Protein AF-A0A8H7RQK0-F1 (afdb_monomer)

Foldseek 3Di:
DDPPPDPPPQDDPVVLVVLVVVLLVLQLVLLVVDPDPLLSVLSNVVSVVVCVVCVPPPDSVVSVVVSVVSVVVSVLSNCCVVDVVSVVVSVCVSLLVDDPLVVLLVVLLVDPDLLVSQVVQQPSDDPVVCVVCVPPPVRPRNPVSSCVSNVRDPVSVPPDDDDPPPPPPPPPPPPDPDDPWDFDFDADPVRDTDTDTPPDDDPPVVVVVVVVVVVVVVVVVVVVVVVVVVVVVLVVVQVVCVVVVHDDPSVVVNVVVVVVVVVPPPDD

pLDDT: mean 80.38, std 16.69, range [36.78, 98.38]

Radius of gyration: 29.77 Å; Cα contacts (8 Å, |Δi|>4): 144; chains: 1; bounding box: 64×74×69 Å

InterPro domains:
  IPR008011 Complex 1 LYR protein domain [PF05347] (19-75)
  IPR046896 LYR motif-containing protein Cup1-like, N-terminal domain [cd20273] (20-80)

Solvent-accessible surface area (backbone atoms only — not comparable to full-atom values): 16313 Å² total; per-residue (Å²): 138,84,79,76,77,70,78,71,80,73,73,52,71,66,58,50,53,51,52,54,52,52,50,53,50,49,47,62,52,44,44,66,73,51,87,48,68,62,47,33,55,44,49,52,52,51,51,53,50,53,55,60,72,52,65,80,66,79,54,65,72,57,54,53,49,52,51,51,54,50,51,54,53,38,50,51,51,65,45,20,90,82,30,67,70,50,40,52,51,49,48,33,44,52,72,32,75,36,68,74,49,21,59,52,37,51,60,41,57,72,42,81,52,62,69,61,32,54,56,48,39,55,62,70,67,51,72,68,55,48,70,75,49,76,81,56,84,75,68,66,58,51,52,70,63,54,37,58,74,42,70,53,65,69,82,75,65,70,84,69,78,85,75,90,75,71,79,70,79,74,70,73,76,78,82,69,84,72,77,80,85,42,82,39,82,43,68,45,100,84,68,54,73,48,83,40,56,60,95,54,84,76,54,68,69,60,53,49,51,52,51,53,50,52,51,52,52,50,52,50,52,52,50,52,54,52,51,52,54,50,51,51,49,52,52,53,51,50,53,52,32,60,74,70,72,47,90,64,83,65,64,69,63,61,60,55,57,66,54,64,70,64,63,76,80,77,77,132

Secondary structure (DSSP, 8-state):
------------HHHHHHHHHHHHHHHHHHGGG---HHHHHHHHHHHHHHHHHTTT---HHHHHHHHHHHHHHHHHHHHGGG-HHHHHHHHHHHTTSSHHHHHHHHHHHT---HHHHHHHHHT-S-HHHHHH-TT--------HHHHHHTT--GGGTS--SS---------------PPPPEEEEEE-TTS-EEEEEETSPPPHHHHHHHHHHHHHHHHHHHHHHHHHHHHHHHHHHHHHHHHHT---TTHHHHHHHHHHHHGGG---

Mean predicted aligned error: 16.78 Å

Organism: NCBI:txid1195481

Nearest PDB structures (foldseek):
  6uxe-assembly1_B  TM=9.522E-01  e=1.214E-01  Homo sapiens
  8pk8-assembly1_B  TM=9.592E-01  e=2.350E-01  Homo sapiens
  6odd-assembly1_B  TM=9.779E-01  e=6.331E-01  Homo sapiens
  8pw7-assembly1_W1  TM=7.148E-01  e=9.308E-01  Mus musculus
  8ud1-assembly1_1W  TM=6.904E-01  e=9.835E-01  Sus scrofa

Structure (mmCIF, N/CA/C/O backbone):
data_AF-A0A8H7RQK0-F1
#
_entry.id   AF-A0A8H7RQK0-F1
#
loop_
_atom_site.group_PDB
_atom_site.id
_atom_site.type_symbol
_atom_site.label_atom_id
_atom_site.label_alt_id
_atom_site.label_comp_id
_atom_site.label_asym_id
_atom_site.label_entity_id
_atom_site.label_seq_id
_atom_site.pdbx_PDB_ins_code
_atom_site.Cartn_x
_atom_site.Cartn_y
_atom_site.Cartn_z
_atom_site.occupancy
_atom_site.B_iso_or_equiv
_atom_site.auth_seq_id
_atom_site.auth_comp_id
_atom_site.auth_asym_id
_atom_site.auth_atom_id
_atom_site.pdbx_PDB_model_num
ATOM 1 N N . LEU A 1 1 ? -38.227 17.183 -25.605 1.00 42.22 1 LEU A N 1
ATOM 2 C CA . LEU A 1 1 ? -36.972 16.393 -25.556 1.00 42.22 1 LEU A CA 1
ATOM 3 C C . LEU A 1 1 ? -36.653 16.054 -24.098 1.00 42.22 1 LEU A C 1
ATOM 5 O O . LEU A 1 1 ? -35.825 16.703 -23.477 1.00 42.22 1 LEU A O 1
ATOM 9 N N . ASN A 1 2 ? -37.359 15.068 -23.536 1.00 39.16 2 ASN A N 1
ATOM 10 C CA . ASN A 1 2 ? -37.098 14.551 -22.191 1.00 39.16 2 ASN A CA 1
ATOM 11 C C . ASN A 1 2 ? -35.998 13.494 -22.300 1.00 39.16 2 ASN A C 1
ATOM 13 O O . ASN A 1 2 ? -36.275 12.346 -22.641 1.00 39.16 2 ASN A O 1
ATOM 17 N N . GLN A 1 3 ? -34.744 13.885 -22.064 1.00 41.28 3 GLN A N 1
ATOM 18 C CA . GLN A 1 3 ? -33.671 12.913 -21.878 1.00 41.28 3 GLN A CA 1
ATOM 19 C C . GLN A 1 3 ? -33.950 12.168 -20.573 1.00 41.28 3 GLN A C 1
ATOM 21 O O . GLN A 1 3 ? -33.788 12.710 -19.481 1.00 41.28 3 GLN A O 1
ATOM 26 N N . GLY A 1 4 ? -34.441 10.936 -20.707 1.00 41.66 4 GLY A N 1
ATOM 27 C CA . GLY A 1 4 ? -34.637 10.024 -19.595 1.00 41.66 4 GLY A CA 1
ATOM 28 C C . GLY A 1 4 ? -33.323 9.862 -18.845 1.00 41.66 4 GLY A C 1
ATOM 29 O O . GLY A 1 4 ? -32.377 9.260 -19.350 1.00 41.66 4 GLY A O 1
ATOM 30 N N . TYR A 1 5 ? -33.266 10.413 -17.634 1.00 45.69 5 TYR A N 1
ATOM 31 C CA . TYR A 1 5 ? -32.201 10.134 -16.688 1.00 45.69 5 TYR A CA 1
ATOM 32 C C . TYR A 1 5 ? -32.272 8.646 -16.359 1.00 45.69 5 TYR A C 1
ATOM 34 O O . TYR A 1 5 ? -33.030 8.219 -15.489 1.00 45.69 5 TYR A O 1
ATOM 42 N N . THR A 1 6 ? -31.498 7.838 -17.081 1.00 46.22 6 THR A N 1
ATOM 43 C CA . THR A 1 6 ? -31.255 6.450 -16.714 1.00 46.22 6 THR A CA 1
ATOM 44 C C . THR A 1 6 ? -30.761 6.467 -15.276 1.00 46.22 6 THR A C 1
ATOM 46 O O . THR A 1 6 ? -29.698 7.028 -14.993 1.00 46.22 6 THR A O 1
ATOM 49 N N . LEU A 1 7 ? -31.561 5.909 -14.366 1.00 44.69 7 LEU A N 1
ATOM 50 C CA . LEU A 1 7 ? -31.198 5.638 -12.981 1.00 44.69 7 LEU A CA 1
ATOM 51 C C . LEU A 1 7 ? -29.871 4.880 -13.001 1.00 44.69 7 LEU A C 1
ATOM 53 O O . LEU A 1 7 ? -29.828 3.673 -13.227 1.00 44.69 7 LEU A O 1
ATOM 57 N N . ASN A 1 8 ? -28.775 5.627 -12.855 1.00 53.38 8 ASN A N 1
ATOM 58 C CA . ASN A 1 8 ? -27.421 5.115 -12.959 1.00 53.38 8 ASN A CA 1
ATOM 59 C C . ASN A 1 8 ? -27.261 4.027 -11.904 1.00 53.38 8 ASN A C 1
ATOM 61 O O . ASN A 1 8 ? -27.169 4.317 -10.709 1.00 53.38 8 ASN A O 1
ATOM 65 N N . TYR A 1 9 ? -27.283 2.773 -12.360 1.00 64.06 9 TYR A N 1
ATOM 66 C CA . TYR A 1 9 ? -27.299 1.609 -11.496 1.00 64.06 9 TYR A CA 1
ATOM 67 C C . TYR A 1 9 ? -26.045 1.629 -10.632 1.00 64.06 9 TYR A C 1
ATOM 69 O O . TYR A 1 9 ? -24.906 1.456 -11.073 1.00 64.06 9 TYR A O 1
ATOM 77 N N . PHE A 1 10 ? -26.274 1.932 -9.370 1.00 64.69 10 PHE A N 1
ATOM 78 C CA . PHE A 1 10 ? -25.246 2.301 -8.431 1.00 64.69 10 PHE A CA 1
ATOM 79 C C . PHE A 1 10 ? -24.474 1.034 -8.023 1.00 64.69 10 PHE A C 1
ATOM 8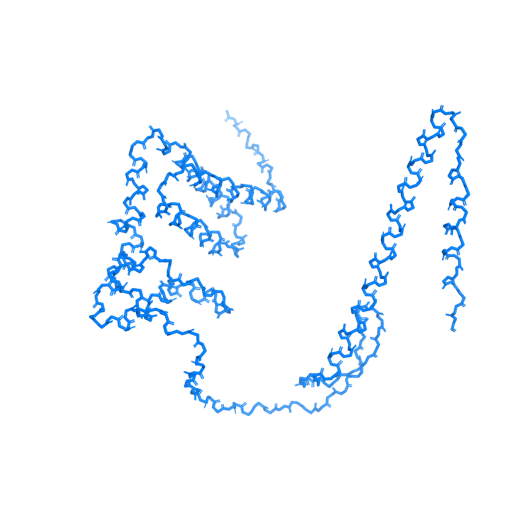1 O O . PHE A 1 10 ? -25.036 0.178 -7.338 1.00 64.69 10 PHE A O 1
ATOM 88 N N . PRO A 1 11 ? -23.183 0.879 -8.382 1.00 76.50 11 PRO A N 1
ATOM 89 C CA . PRO A 1 11 ? -22.469 -0.377 -8.168 1.00 76.50 11 PRO A CA 1
ATOM 90 C C . PRO A 1 11 ? -22.375 -0.709 -6.678 1.00 76.50 11 PRO A C 1
ATOM 92 O O . PRO A 1 11 ? -22.067 0.165 -5.862 1.00 76.50 11 PRO A O 1
ATOM 95 N N . SER A 1 12 ? -22.622 -1.974 -6.325 1.00 86.88 12 SER A N 1
ATOM 96 C CA . SER A 1 12 ? -22.526 -2.450 -4.942 1.00 86.88 12 SER A CA 1
ATOM 97 C C . SER A 1 12 ? -21.140 -2.166 -4.348 1.00 86.88 12 SER A C 1
ATOM 99 O O . SER A 1 12 ? -20.133 -2.112 -5.061 1.00 86.88 12 SER A O 1
ATOM 101 N N . LEU A 1 13 ? -21.057 -2.008 -3.023 1.00 85.19 13 LEU A N 1
ATOM 102 C CA . LEU A 1 13 ? -19.788 -1.739 -2.329 1.00 85.19 13 LEU A CA 1
ATOM 103 C C . LEU A 1 13 ? -18.714 -2.796 -2.630 1.00 85.19 13 LEU A C 1
ATOM 105 O O . LEU A 1 13 ? -17.531 -2.471 -2.701 1.00 85.19 13 LEU A O 1
ATOM 109 N N . GLN A 1 14 ? -19.115 -4.051 -2.849 1.00 89.25 14 GLN A N 1
ATOM 110 C CA . GLN A 1 14 ? -18.211 -5.126 -3.261 1.00 89.25 14 GLN A CA 1
ATOM 111 C C . GLN A 1 14 ? -17.609 -4.868 -4.651 1.00 89.25 14 GLN A C 1
ATOM 113 O O . GLN A 1 14 ? -16.393 -4.981 -4.816 1.00 89.25 14 GLN A O 1
ATOM 118 N N . LYS A 1 15 ? -18.425 -4.439 -5.628 1.00 92.50 15 LYS A N 1
ATOM 119 C CA . LYS A 1 15 ? -17.948 -4.056 -6.970 1.00 92.50 15 LYS A CA 1
ATOM 120 C C . LYS A 1 15 ? -16.971 -2.880 -6.899 1.00 92.50 15 LYS A C 1
ATOM 122 O O . LYS A 1 15 ? -15.952 -2.900 -7.583 1.00 92.50 15 LYS A O 1
ATOM 127 N N . ILE A 1 16 ? -17.244 -1.888 -6.047 1.00 92.38 16 ILE A N 1
ATOM 128 C CA . ILE A 1 16 ? -16.345 -0.741 -5.837 1.00 92.38 16 ILE A CA 1
ATOM 129 C C . ILE A 1 16 ? -15.009 -1.210 -5.255 1.00 92.38 16 ILE A C 1
ATOM 131 O O . ILE A 1 16 ? -13.971 -0.891 -5.821 1.00 92.38 16 ILE A O 1
ATOM 135 N N . LYS A 1 17 ? -15.021 -2.028 -4.193 1.00 92.25 17 LYS A N 1
ATOM 136 C CA . LYS A 1 17 ? -13.792 -2.574 -3.588 1.00 92.25 17 LYS A CA 1
ATOM 137 C C . LYS A 1 17 ? -12.939 -3.342 -4.595 1.00 92.25 17 LYS A C 1
ATOM 139 O O . LYS A 1 17 ? -11.727 -3.144 -4.622 1.00 92.25 17 LYS A O 1
ATOM 144 N N . LYS A 1 18 ? -13.562 -4.185 -5.427 1.00 95.88 18 LYS A N 1
ATOM 145 C CA . LYS A 1 18 ? -12.865 -4.914 -6.494 1.00 95.88 18 LYS A CA 1
ATOM 146 C C . LYS A 1 18 ? -12.202 -3.940 -7.473 1.00 95.88 18 LYS A C 1
ATOM 148 O O . LYS A 1 18 ? -10.990 -3.999 -7.635 1.00 95.88 18 LYS A O 1
ATOM 153 N N . LYS A 1 19 ? -12.955 -2.964 -7.997 1.00 96.44 19 LYS A N 1
ATOM 154 C CA . LYS A 1 19 ? -12.415 -1.917 -8.884 1.00 96.44 19 LYS A CA 1
ATOM 155 C C . LYS A 1 19 ? -11.258 -1.138 -8.249 1.00 96.44 19 LYS A C 1
ATOM 157 O O . LYS A 1 19 ? -10.269 -0.873 -8.917 1.00 96.44 19 LYS A O 1
ATOM 162 N N . THR A 1 20 ? -11.351 -0.796 -6.963 1.00 97.00 20 THR A N 1
ATOM 163 C CA . THR A 1 20 ? -10.273 -0.110 -6.235 1.00 97.00 20 THR A CA 1
ATOM 164 C C . THR A 1 20 ? -9.005 -0.963 -6.151 1.00 97.00 20 THR A C 1
ATOM 166 O O . THR A 1 20 ? -7.908 -0.438 -6.328 1.00 97.00 20 THR A O 1
ATOM 169 N N . LEU A 1 21 ? -9.137 -2.266 -5.883 1.00 96.88 21 LEU A N 1
ATOM 170 C CA . LEU A 1 21 ? -7.997 -3.186 -5.826 1.00 96.88 21 LEU A CA 1
ATOM 171 C C . LEU A 1 21 ? -7.375 -3.421 -7.201 1.00 96.88 21 LEU A C 1
ATOM 173 O O . LEU A 1 21 ? -6.151 -3.472 -7.303 1.00 96.88 21 LEU A O 1
ATOM 177 N N . ASP A 1 22 ? -8.199 -3.546 -8.237 1.00 98.00 22 ASP A N 1
ATOM 178 C CA . ASP A 1 22 ? -7.729 -3.720 -9.609 1.00 98.00 22 ASP A CA 1
ATOM 179 C C . ASP A 1 22 ? -6.964 -2.471 -10.064 1.00 98.00 22 ASP A C 1
ATOM 181 O O . ASP A 1 22 ? -5.820 -2.586 -10.497 1.00 98.00 22 ASP A O 1
ATOM 185 N N . LEU A 1 23 ? -7.509 -1.273 -9.819 1.00 98.38 23 LEU A N 1
ATOM 186 C CA . LEU A 1 23 ? -6.824 -0.005 -10.085 1.00 98.38 23 LEU A CA 1
ATOM 187 C C . LEU A 1 23 ? -5.491 0.108 -9.331 1.00 98.38 23 LEU A C 1
ATOM 189 O O . LEU A 1 23 ? -4.477 0.491 -9.912 1.00 98.38 23 LEU A O 1
ATOM 193 N N . TYR A 1 24 ? -5.464 -0.259 -8.046 1.00 98.31 24 TYR A N 1
ATOM 194 C CA . TYR A 1 24 ? -4.231 -0.276 -7.255 1.00 98.31 24 TYR A CA 1
ATOM 195 C C . TYR A 1 24 ? -3.165 -1.194 -7.871 1.00 98.31 24 TYR A C 1
ATOM 197 O O . TYR A 1 24 ? -2.000 -0.807 -7.974 1.00 98.31 24 TYR A O 1
ATOM 205 N N . LYS A 1 25 ? -3.553 -2.401 -8.303 1.00 98.31 25 LYS A N 1
ATOM 206 C CA . LYS A 1 25 ? -2.640 -3.350 -8.956 1.00 98.31 25 LYS A CA 1
ATOM 207 C C . LYS A 1 25 ? -2.151 -2.826 -10.304 1.00 98.31 25 LYS A C 1
ATOM 209 O O . LYS A 1 25 ? -0.956 -2.931 -10.564 1.00 98.31 25 LYS A O 1
ATOM 214 N N . SER A 1 26 ? -3.033 -2.250 -11.121 1.00 98.38 26 SER A N 1
ATOM 215 C CA . SER A 1 26 ? -2.670 -1.677 -12.422 1.00 98.38 26 SER A CA 1
ATOM 216 C C . SER A 1 26 ? -1.683 -0.524 -12.274 1.00 98.38 26 SER A C 1
ATOM 218 O O . SER A 1 26 ? -0.649 -0.543 -12.930 1.00 98.38 26 SER A O 1
ATOM 220 N N . LEU A 1 27 ? -1.917 0.396 -11.331 1.00 98.38 27 LEU A N 1
ATOM 221 C CA . LEU A 1 27 ? -0.982 1.486 -11.025 1.00 98.38 27 LEU A CA 1
ATOM 222 C C . LEU A 1 27 ? 0.394 0.964 -10.590 1.00 98.38 27 LEU A C 1
ATOM 224 O O . LEU A 1 27 ? 1.419 1.465 -11.031 1.00 98.38 27 LEU A O 1
ATOM 228 N N . LEU A 1 28 ? 0.448 -0.065 -9.740 1.00 97.25 28 LEU A N 1
ATOM 229 C CA . LEU A 1 28 ? 1.728 -0.666 -9.341 1.00 97.25 28 LEU A CA 1
ATOM 230 C C . LEU A 1 28 ? 2.401 -1.472 -10.458 1.00 97.25 28 LEU A C 1
ATOM 232 O O . LEU A 1 28 ? 3.611 -1.697 -10.407 1.00 97.25 28 LEU A O 1
ATOM 236 N N . LYS A 1 29 ? 1.628 -1.976 -11.421 1.00 97.75 29 LYS A N 1
ATOM 237 C CA . LYS A 1 29 ? 2.155 -2.680 -12.589 1.00 97.75 29 LYS A CA 1
ATOM 238 C C . LYS A 1 29 ? 2.732 -1.678 -13.586 1.00 97.75 29 LYS A C 1
ATOM 240 O O . LYS A 1 29 ? 3.843 -1.904 -14.054 1.00 97.75 29 LYS A O 1
ATOM 245 N N . SER A 1 30 ? 2.033 -0.575 -13.859 1.00 97.38 30 SER A N 1
ATOM 246 C CA . SER A 1 30 ? 2.480 0.449 -14.809 1.00 97.38 30 SER A CA 1
ATOM 247 C C . SER A 1 30 ? 3.773 1.124 -14.356 1.00 97.38 30 SER A C 1
ATOM 249 O O . SER A 1 30 ? 4.661 1.334 -15.178 1.00 97.38 30 SER A O 1
ATOM 251 N N . THR A 1 31 ? 3.978 1.334 -13.050 1.00 96.69 31 THR A N 1
ATOM 252 C CA . THR A 1 31 ? 5.250 1.885 -12.544 1.00 96.69 31 THR A CA 1
ATOM 253 C C . THR A 1 31 ? 6.466 1.002 -12.822 1.00 96.69 31 THR A C 1
ATOM 255 O O . THR A 1 31 ? 7.583 1.511 -12.783 1.00 96.69 31 THR A O 1
ATOM 258 N N . ARG A 1 32 ? 6.298 -0.301 -13.096 1.00 95.25 32 ARG A N 1
ATOM 259 C CA . ARG A 1 32 ? 7.413 -1.205 -13.450 1.00 95.25 32 ARG A CA 1
ATOM 260 C C . ARG A 1 32 ? 7.980 -0.944 -14.843 1.00 95.25 32 ARG A C 1
ATOM 262 O O . ARG A 1 32 ? 9.090 -1.381 -15.111 1.00 95.25 32 ARG A O 1
ATOM 269 N N . SER A 1 33 ? 7.231 -0.266 -15.713 1.00 93.50 33 SER A N 1
ATOM 270 C CA . SER A 1 33 ? 7.707 0.102 -17.054 1.00 93.50 33 SER A CA 1
ATOM 271 C C . SER A 1 33 ? 8.791 1.187 -17.024 1.00 93.50 33 SER A C 1
ATOM 273 O O . SER A 1 33 ? 9.558 1.331 -17.973 1.00 93.50 33 SER A O 1
ATOM 275 N N . LEU A 1 34 ? 8.884 1.936 -15.921 1.00 93.56 34 LEU A N 1
ATOM 276 C CA . LEU A 1 34 ? 9.833 3.030 -15.758 1.00 93.56 34 LEU A CA 1
ATOM 277 C C . LEU A 1 34 ? 11.222 2.482 -15.408 1.00 93.56 34 LEU A C 1
ATOM 279 O O . LEU A 1 34 ? 11.376 1.746 -14.434 1.00 93.56 34 LEU A O 1
ATOM 283 N N . LYS A 1 35 ? 12.236 2.867 -16.193 1.00 92.00 35 LYS A N 1
ATOM 284 C CA . LYS A 1 35 ? 13.620 2.374 -16.054 1.00 92.00 35 LYS A CA 1
ATOM 285 C C . LYS A 1 35 ? 14.341 2.915 -14.812 1.00 92.00 35 LYS A C 1
ATOM 287 O O . LYS A 1 35 ? 15.220 2.247 -14.279 1.00 92.00 35 LYS A O 1
ATOM 292 N N . ASP A 1 36 ? 13.994 4.118 -14.356 1.00 93.50 36 ASP A N 1
ATOM 293 C CA . ASP A 1 36 ? 14.676 4.770 -13.236 1.00 93.50 36 ASP A CA 1
ATOM 294 C C . ASP A 1 36 ? 14.158 4.268 -11.878 1.00 93.50 36 ASP A C 1
ATOM 296 O O . ASP A 1 36 ? 12.976 4.388 -11.533 1.00 93.50 36 ASP A O 1
ATOM 300 N N . VAL A 1 37 ? 15.086 3.759 -11.066 1.00 90.56 37 VAL A N 1
ATOM 301 C CA . VAL A 1 37 ? 14.843 3.248 -9.712 1.00 90.56 37 VAL A CA 1
ATOM 302 C C . VAL A 1 37 ? 14.244 4.321 -8.797 1.00 90.56 37 VAL A C 1
ATOM 304 O O . VAL A 1 37 ? 13.367 4.018 -7.978 1.00 90.56 37 VAL A O 1
ATOM 307 N N . ASN A 1 38 ? 14.675 5.580 -8.932 1.00 88.69 38 ASN A N 1
ATOM 308 C CA . ASN A 1 38 ? 14.194 6.672 -8.084 1.00 88.69 38 ASN A CA 1
ATOM 309 C C . ASN A 1 38 ? 12.727 6.995 -8.384 1.00 88.69 38 ASN A C 1
ATOM 311 O O . ASN A 1 38 ? 11.918 7.108 -7.459 1.00 88.69 38 ASN A O 1
ATOM 315 N N . GLN A 1 39 ? 12.368 7.077 -9.667 1.00 92.00 39 GLN A N 1
ATOM 316 C CA . GLN A 1 39 ? 10.986 7.286 -10.107 1.00 92.00 39 GLN A CA 1
ATOM 317 C C . GLN A 1 39 ? 10.095 6.136 -9.645 1.00 92.00 39 GLN A C 1
ATOM 319 O O . GLN A 1 39 ? 9.051 6.365 -9.027 1.00 92.00 39 GLN A O 1
ATOM 324 N N . HIS A 1 40 ? 10.543 4.900 -9.874 1.00 92.12 40 HIS A N 1
ATOM 325 C CA . HIS A 1 40 ? 9.813 3.698 -9.496 1.00 92.12 40 HIS A CA 1
ATOM 326 C C . HIS A 1 40 ? 9.481 3.682 -7.997 1.00 92.12 40 HIS A C 1
ATOM 328 O O . HIS A 1 40 ? 8.320 3.533 -7.597 1.00 92.12 40 HIS A O 1
ATOM 334 N N . HIS A 1 41 ? 10.486 3.902 -7.150 1.00 89.50 41 HIS A N 1
ATOM 335 C CA . HIS A 1 41 ? 10.303 3.871 -5.704 1.00 89.50 41 HIS A CA 1
ATOM 336 C C . HIS A 1 41 ? 9.494 5.074 -5.181 1.00 89.50 41 HIS A C 1
ATOM 338 O O . HIS A 1 41 ? 8.656 4.905 -4.287 1.00 89.50 41 HIS A O 1
ATOM 344 N N . PHE A 1 42 ? 9.661 6.269 -5.759 1.00 90.38 42 PHE A N 1
ATOM 345 C CA . PHE A 1 42 ? 8.821 7.430 -5.444 1.00 90.38 42 PHE A CA 1
ATOM 346 C C . PHE A 1 42 ? 7.340 7.163 -5.750 1.00 90.38 42 PHE A C 1
ATOM 348 O O . PHE A 1 42 ? 6.475 7.398 -4.896 1.00 90.38 42 PHE A O 1
ATOM 355 N N . LEU A 1 43 ? 7.041 6.639 -6.940 1.00 93.69 43 LEU A N 1
ATOM 356 C CA . LEU A 1 43 ? 5.671 6.387 -7.380 1.00 93.69 43 LEU A CA 1
ATOM 357 C C . LEU A 1 43 ? 5.007 5.285 -6.557 1.00 93.69 43 LEU A C 1
ATOM 359 O O . LEU A 1 43 ? 3.886 5.485 -6.091 1.00 93.69 43 LEU A O 1
ATOM 363 N N . ILE A 1 44 ? 5.700 4.175 -6.278 1.00 93.38 44 ILE A N 1
ATOM 364 C CA . ILE A 1 44 ? 5.165 3.104 -5.420 1.00 93.38 44 ILE A CA 1
ATOM 365 C C . ILE A 1 44 ? 4.770 3.646 -4.046 1.00 93.38 44 ILE A C 1
ATOM 367 O O . ILE A 1 44 ? 3.672 3.361 -3.556 1.00 93.38 44 ILE A O 1
ATOM 371 N N . ASN A 1 45 ? 5.647 4.430 -3.418 1.00 88.25 45 ASN A N 1
ATOM 372 C CA . ASN A 1 45 ? 5.374 4.987 -2.096 1.00 88.25 45 ASN A CA 1
ATOM 373 C C . ASN A 1 45 ? 4.217 5.988 -2.141 1.00 88.25 45 ASN A C 1
ATOM 375 O O . ASN A 1 45 ? 3.339 5.949 -1.278 1.00 88.25 45 ASN A O 1
ATOM 379 N N . THR A 1 46 ? 4.160 6.820 -3.180 1.00 90.81 46 THR A N 1
ATOM 380 C CA . THR A 1 46 ? 3.078 7.790 -3.377 1.00 90.81 46 THR A CA 1
ATOM 381 C C . THR A 1 46 ? 1.730 7.099 -3.584 1.00 90.81 46 THR A C 1
ATOM 383 O O . THR A 1 46 ? 0.752 7.472 -2.934 1.00 90.81 46 THR A O 1
ATOM 386 N N . ILE A 1 47 ? 1.674 6.060 -4.424 1.00 94.75 47 ILE A N 1
ATOM 387 C CA . ILE A 1 47 ? 0.464 5.260 -4.656 1.00 94.75 47 ILE A CA 1
ATOM 388 C C . ILE A 1 47 ? 0.003 4.639 -3.333 1.00 94.75 47 ILE A C 1
ATOM 390 O O . ILE A 1 47 ? -1.133 4.852 -2.908 1.00 94.75 47 ILE A O 1
ATOM 394 N N . ARG A 1 48 ? 0.891 3.934 -2.623 1.00 92.44 48 ARG A N 1
ATOM 395 C CA . ARG A 1 48 ? 0.562 3.296 -1.338 1.00 92.44 48 ARG A CA 1
ATOM 396 C C . ARG A 1 48 ? 0.019 4.292 -0.320 1.00 92.44 48 ARG A C 1
ATOM 398 O O . ARG A 1 48 ? -1.012 4.027 0.300 1.00 92.44 48 ARG A O 1
ATOM 405 N N . GLU A 1 49 ? 0.673 5.439 -0.171 1.00 85.88 49 GLU A N 1
ATOM 406 C CA . GLU A 1 49 ? 0.247 6.469 0.775 1.00 85.88 49 GLU A CA 1
ATOM 407 C C . GLU A 1 49 ? -1.102 7.085 0.395 1.00 85.88 49 GLU A C 1
ATOM 409 O O . GLU A 1 49 ? -1.941 7.284 1.274 1.00 85.88 49 GLU A O 1
ATOM 414 N N . ARG A 1 50 ? -1.376 7.318 -0.895 1.00 91.88 50 ARG A N 1
ATOM 415 C CA . ARG A 1 50 ? -2.680 7.832 -1.350 1.00 91.88 50 ARG A CA 1
ATOM 416 C C . ARG A 1 50 ? -3.820 6.858 -1.059 1.00 91.88 50 ARG A C 1
ATOM 418 O O . ARG A 1 50 ? -4.822 7.266 -0.469 1.00 91.88 50 ARG A O 1
ATOM 425 N N . PHE A 1 51 ? -3.652 5.575 -1.380 1.00 94.50 51 PHE A N 1
ATOM 426 C CA . PHE A 1 51 ? -4.656 4.549 -1.064 1.00 94.50 51 PHE A CA 1
ATOM 427 C C . PHE A 1 51 ? -4.839 4.381 0.448 1.00 94.50 51 PHE A C 1
ATOM 429 O O . PHE A 1 51 ? -5.964 4.267 0.937 1.00 94.50 51 PHE A O 1
ATOM 436 N N . ARG A 1 52 ? -3.747 4.427 1.218 1.00 89.00 52 ARG A N 1
ATOM 437 C CA . ARG A 1 52 ? -3.800 4.365 2.682 1.00 89.00 52 ARG A CA 1
ATOM 438 C C . ARG A 1 52 ? -4.528 5.567 3.281 1.00 89.00 52 ARG A C 1
ATOM 440 O O . ARG A 1 52 ? -5.324 5.391 4.203 1.00 89.00 52 ARG A O 1
ATOM 447 N N . PHE A 1 53 ? -4.271 6.770 2.772 1.00 87.38 53 PHE A N 1
ATOM 448 C CA . PHE A 1 53 ? -4.872 8.010 3.262 1.00 87.38 53 PHE A CA 1
ATOM 449 C C . PHE A 1 53 ? -6.397 8.030 3.087 1.00 87.38 53 PHE A C 1
ATOM 451 O O . PHE A 1 53 ? -7.100 8.524 3.971 1.00 87.38 53 PHE A O 1
ATOM 458 N N . HIS A 1 54 ? -6.903 7.448 1.996 1.00 93.25 54 HIS A N 1
ATOM 459 C CA . HIS A 1 54 ? -8.335 7.367 1.687 1.00 93.25 54 HIS A CA 1
ATOM 460 C C . HIS A 1 54 ? -8.993 6.032 2.075 1.00 93.25 54 HIS A C 1
ATOM 462 O O . HIS A 1 54 ? -10.163 5.816 1.775 1.00 93.25 54 HIS A O 1
ATOM 468 N N . LYS A 1 55 ? -8.296 5.139 2.792 1.00 91.62 55 LYS A N 1
ATOM 469 C CA . LYS A 1 55 ? -8.827 3.821 3.192 1.00 91.62 55 LYS A CA 1
ATOM 470 C C . LYS A 1 55 ? -10.147 3.897 3.974 1.00 91.62 55 LYS A C 1
ATOM 472 O O . LYS A 1 55 ? -10.965 2.988 3.883 1.00 91.62 55 LYS A O 1
ATOM 477 N N . HIS A 1 56 ? -10.313 4.944 4.779 1.00 89.56 56 HIS A N 1
ATOM 478 C CA . HIS A 1 56 ? -11.473 5.146 5.653 1.00 89.56 56 HIS A CA 1
ATOM 479 C C . HIS A 1 56 ? -12.524 6.088 5.051 1.00 89.56 56 HIS A C 1
ATOM 481 O O . HIS A 1 56 ? -13.415 6.537 5.765 1.00 89.56 56 HIS A O 1
ATOM 487 N N . GLU A 1 57 ? -12.417 6.412 3.761 1.00 92.62 57 GLU A N 1
ATOM 488 C CA . GLU A 1 57 ? -13.420 7.214 3.068 1.00 92.62 57 GLU A CA 1
ATOM 489 C C . GLU A 1 57 ? -14.734 6.424 2.975 1.00 92.62 57 GLU A C 1
ATOM 491 O O . GLU A 1 57 ? -14.766 5.319 2.434 1.00 92.62 57 GLU A O 1
ATOM 496 N N . SER A 1 58 ? -15.814 6.978 3.527 1.00 92.06 58 SER A N 1
ATOM 497 C CA . SER A 1 58 ? -17.160 6.390 3.482 1.00 92.06 58 SER A CA 1
ATOM 498 C C . SER A 1 58 ? -18.077 7.099 2.485 1.00 92.06 58 SER A C 1
ATOM 500 O O . SER A 1 58 ? -19.092 6.534 2.074 1.00 92.06 58 SER A O 1
ATOM 502 N N . SER A 1 59 ? -17.723 8.319 2.065 1.00 93.50 59 SER A N 1
ATOM 503 C CA . SER A 1 59 ? -18.520 9.102 1.126 1.00 93.50 59 SER A CA 1
ATOM 504 C C . SER A 1 59 ? -18.455 8.500 -0.275 1.00 93.50 59 SER A C 1
ATOM 506 O O . SER A 1 59 ? -17.432 8.542 -0.960 1.00 93.50 59 SER A O 1
ATOM 508 N N . ARG A 1 60 ? -19.581 7.952 -0.733 1.00 89.06 60 ARG A N 1
ATOM 509 C CA . ARG A 1 60 ? -19.708 7.338 -2.059 1.00 89.06 60 ARG A CA 1
ATOM 510 C C . ARG A 1 60 ? -19.315 8.258 -3.227 1.00 89.06 60 ARG A C 1
ATOM 512 O O . ARG A 1 60 ? -18.503 7.810 -4.040 1.00 89.06 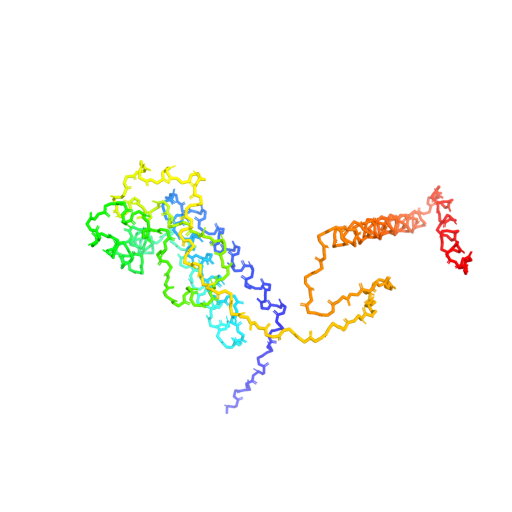60 ARG A O 1
ATOM 519 N N . PRO A 1 61 ? -19.830 9.500 -3.350 1.00 93.38 61 PRO A N 1
ATOM 520 C CA . PRO A 1 61 ? -19.424 10.385 -4.444 1.00 93.38 61 PRO A CA 1
ATOM 521 C C . PRO A 1 61 ? -17.924 10.691 -4.390 1.00 93.38 61 PRO A C 1
ATOM 523 O O . PRO A 1 61 ? -17.268 10.743 -5.429 1.00 93.38 61 PRO A O 1
ATOM 526 N N . ARG A 1 62 ? -17.351 10.791 -3.183 1.00 95.69 62 ARG A N 1
ATOM 527 C CA . ARG A 1 62 ? -15.914 11.006 -3.008 1.00 95.69 62 ARG A CA 1
ATOM 528 C C . ARG A 1 62 ? -15.093 9.817 -3.496 1.00 95.69 62 ARG A C 1
ATOM 530 O O . ARG A 1 62 ? -14.122 10.022 -4.215 1.00 95.69 62 ARG A O 1
ATOM 537 N N . ILE A 1 63 ? -15.497 8.590 -3.166 1.00 95.31 63 ILE A N 1
ATOM 538 C CA . ILE A 1 63 ? -14.825 7.367 -3.633 1.00 95.31 63 ILE A CA 1
ATOM 539 C C . ILE A 1 63 ? -14.847 7.282 -5.163 1.00 95.31 63 ILE A C 1
ATOM 541 O O . ILE A 1 63 ? -13.831 6.955 -5.769 1.00 95.31 63 ILE A O 1
ATOM 545 N N . LEU A 1 64 ? -15.980 7.595 -5.798 1.00 93.88 64 LEU A N 1
ATOM 546 C CA . LEU A 1 64 ? -16.075 7.603 -7.260 1.00 93.88 64 LEU A CA 1
ATOM 547 C C . LEU A 1 64 ? -15.173 8.674 -7.886 1.00 93.88 64 LEU A C 1
ATOM 549 O O . LEU A 1 64 ? -14.508 8.385 -8.878 1.00 93.88 64 LEU A O 1
ATOM 553 N N . GLY A 1 65 ? -15.103 9.868 -7.291 1.00 96.75 65 GLY A N 1
ATOM 554 C CA . GLY A 1 65 ? -14.155 10.910 -7.699 1.00 96.75 65 GLY A CA 1
ATOM 555 C C . GLY A 1 65 ? -12.702 10.438 -7.612 1.00 96.75 65 GLY A C 1
ATOM 556 O O . GLY A 1 65 ? -11.971 10.529 -8.590 1.00 96.75 65 GLY A O 1
ATOM 557 N N . LEU A 1 66 ? -12.318 9.818 -6.493 1.00 97.12 66 LEU A N 1
ATOM 558 C CA . LEU A 1 66 ? -10.973 9.262 -6.299 1.00 97.12 66 LEU A CA 1
ATOM 559 C C . LEU A 1 66 ? -10.641 8.143 -7.297 1.00 97.12 66 LEU A C 1
ATOM 561 O O . LEU A 1 66 ? -9.501 8.034 -7.738 1.00 97.12 66 LEU A O 1
ATOM 565 N N . LEU A 1 67 ? -11.620 7.311 -7.667 1.00 97.12 67 LEU A N 1
ATOM 566 C CA . LEU A 1 67 ? -11.433 6.292 -8.703 1.00 97.12 67 LEU A CA 1
ATOM 567 C C . LEU A 1 67 ? -11.217 6.918 -10.085 1.00 97.12 67 LEU A C 1
ATOM 569 O O . LEU A 1 67 ? -10.369 6.435 -10.829 1.00 97.12 67 LEU A O 1
ATOM 573 N N . ARG A 1 68 ? -11.940 7.995 -10.419 1.00 97.62 68 ARG A N 1
ATOM 574 C CA . ARG A 1 68 ? -11.719 8.745 -11.666 1.00 97.62 68 ARG A CA 1
ATOM 575 C C . ARG A 1 68 ? -10.327 9.373 -11.688 1.00 97.62 68 ARG A C 1
ATOM 577 O O . ARG A 1 68 ? -9.587 9.143 -12.634 1.00 97.62 68 ARG A O 1
ATOM 584 N N . GLU A 1 69 ? -9.941 10.067 -10.617 1.00 97.94 69 GLU A N 1
ATOM 585 C CA . GLU A 1 69 ? -8.594 10.637 -10.462 1.00 97.94 69 GLU A CA 1
ATOM 586 C C . GLU A 1 69 ? -7.499 9.563 -10.586 1.00 97.94 69 GLU A C 1
ATOM 588 O O . GLU A 1 69 ? -6.472 9.784 -11.223 1.00 97.94 69 GLU A O 1
ATOM 593 N N . GLY A 1 70 ? -7.716 8.381 -10.002 1.00 97.94 70 GLY A N 1
ATOM 594 C CA . GLY A 1 70 ? -6.768 7.274 -10.092 1.00 97.94 70 GLY A CA 1
ATOM 595 C C . GLY A 1 70 ? -6.675 6.654 -11.491 1.00 97.94 70 GLY A C 1
ATOM 596 O O . GLY A 1 70 ? -5.579 6.280 -11.897 1.00 97.94 70 GLY A O 1
ATOM 597 N N . ASN A 1 71 ? -7.780 6.583 -12.241 1.00 98.19 71 ASN A N 1
ATOM 598 C CA . ASN A 1 71 ? -7.765 6.148 -13.643 1.00 98.19 71 ASN A CA 1
ATOM 599 C C . ASN A 1 71 ? -7.035 7.156 -14.542 1.00 98.19 71 ASN A C 1
ATOM 601 O O . ASN A 1 71 ? -6.257 6.749 -15.398 1.00 98.19 71 ASN A O 1
ATOM 605 N N . GLU A 1 72 ? -7.223 8.458 -14.316 1.00 98.25 72 GLU A N 1
ATOM 606 C CA . GLU A 1 72 ? -6.454 9.497 -15.015 1.00 98.25 72 GLU A CA 1
ATOM 607 C C . GLU A 1 72 ? -4.957 9.385 -14.715 1.00 98.25 72 GLU A C 1
ATOM 609 O O . GLU A 1 72 ? -4.124 9.456 -15.615 1.00 98.25 72 GLU A O 1
ATOM 614 N N . ALA A 1 73 ? -4.599 9.138 -13.451 1.00 97.75 73 ALA A N 1
ATOM 615 C CA . ALA A 1 73 ? -3.212 8.890 -13.078 1.00 97.75 73 ALA A CA 1
ATOM 616 C C . ALA A 1 73 ? -2.644 7.622 -13.741 1.00 97.75 73 ALA A C 1
ATOM 618 O O . ALA A 1 73 ? -1.472 7.612 -14.111 1.00 97.75 73 ALA A O 1
ATOM 619 N N . LEU A 1 74 ? -3.455 6.568 -13.900 1.00 98.12 74 LEU A N 1
ATOM 620 C CA . LEU A 1 74 ? -3.053 5.351 -14.606 1.00 98.12 74 LEU A CA 1
ATOM 621 C C . LEU A 1 74 ? -2.765 5.641 -16.080 1.00 98.12 74 LEU A C 1
ATOM 623 O O . LEU A 1 74 ? -1.695 5.268 -16.549 1.00 98.12 74 LEU A O 1
ATOM 627 N N . ARG A 1 75 ? -3.656 6.373 -16.756 1.00 98.12 75 ARG A N 1
ATOM 628 C CA . ARG A 1 75 ? -3.474 6.800 -18.149 1.00 98.12 75 ARG A CA 1
ATOM 629 C C . ARG A 1 75 ? -2.170 7.574 -18.339 1.00 98.12 75 ARG A C 1
ATOM 631 O O . ARG A 1 75 ? -1.363 7.218 -19.187 1.00 98.12 75 ARG A O 1
ATOM 638 N N . ILE A 1 76 ? -1.913 8.568 -17.483 1.00 97.31 76 ILE A N 1
ATOM 639 C CA . ILE A 1 76 ? -0.667 9.351 -17.527 1.00 97.31 76 ILE A CA 1
ATOM 640 C C . ILE A 1 76 ? 0.563 8.448 -17.351 1.00 97.31 76 ILE A C 1
ATOM 642 O O . ILE A 1 76 ? 1.566 8.655 -18.024 1.00 97.31 76 ILE A O 1
ATOM 646 N N . LEU A 1 77 ? 0.509 7.453 -16.456 1.00 97.06 77 LEU A N 1
ATOM 647 C CA . LEU A 1 77 ? 1.623 6.523 -16.236 1.00 97.06 77 LEU A CA 1
ATOM 648 C C . LEU A 1 77 ? 1.848 5.562 -17.409 1.00 97.06 77 LEU A C 1
ATOM 650 O O . LEU A 1 77 ? 2.992 5.200 -17.664 1.00 97.06 77 LEU A O 1
ATOM 654 N N . GLU A 1 78 ? 0.787 5.133 -18.090 1.00 97.19 78 GLU A N 1
ATOM 655 C CA . GLU A 1 78 ? 0.870 4.258 -19.265 1.00 97.19 78 GLU A CA 1
ATOM 656 C C . GLU A 1 78 ? 1.361 5.009 -20.509 1.00 97.19 78 GLU A C 1
ATOM 658 O O . GLU A 1 78 ? 2.121 4.450 -21.294 1.00 97.19 78 GLU A O 1
ATOM 663 N N . GLU A 1 79 ? 0.992 6.283 -20.660 1.00 97.69 79 GLU A N 1
ATOM 664 C CA . GLU A 1 79 ? 1.437 7.143 -21.765 1.00 97.69 79 GLU A CA 1
ATOM 665 C C . GLU A 1 79 ? 2.837 7.737 -21.536 1.00 97.69 79 GLU A C 1
ATOM 667 O O . GLU A 1 79 ? 3.508 8.125 -22.492 1.00 97.69 79 GLU A O 1
ATOM 672 N N . ALA A 1 80 ? 3.311 7.794 -20.285 1.00 97.12 80 ALA A N 1
ATOM 673 C CA . ALA A 1 80 ? 4.598 8.394 -19.939 1.00 97.12 80 ALA A CA 1
ATOM 674 C C . ALA A 1 80 ? 5.790 7.854 -20.759 1.00 97.12 80 ALA A C 1
ATOM 676 O O . ALA A 1 80 ? 6.532 8.674 -21.290 1.00 97.12 80 ALA A O 1
ATOM 677 N N . PRO A 1 81 ? 5.974 6.537 -20.986 1.00 95.69 81 PRO A N 1
ATOM 678 C CA . PRO A 1 81 ? 7.088 6.031 -21.796 1.00 95.69 81 PRO A CA 1
ATOM 679 C C . PRO A 1 81 ? 7.160 6.608 -23.219 1.00 95.69 81 PRO A C 1
ATOM 681 O O . PRO A 1 81 ? 8.239 6.630 -23.808 1.00 95.69 81 PRO A O 1
ATOM 684 N N . HIS A 1 82 ? 6.032 7.076 -23.759 1.00 96.81 82 HIS A N 1
ATOM 685 C CA . HIS A 1 82 ? 5.917 7.634 -25.107 1.00 96.81 82 HIS A CA 1
ATOM 686 C C . HIS A 1 82 ? 5.790 9.165 -25.121 1.00 96.81 82 HIS A C 1
ATOM 688 O O . HIS A 1 82 ? 5.900 9.774 -26.182 1.00 96.81 82 HIS A O 1
ATOM 694 N N . ASN A 1 83 ? 5.574 9.801 -23.965 1.00 97.50 83 ASN A N 1
ATOM 695 C CA . ASN A 1 83 ? 5.325 11.234 -23.850 1.00 97.50 83 ASN A CA 1
ATOM 696 C C . ASN A 1 83 ? 6.351 11.906 -22.923 1.00 97.50 83 ASN A C 1
ATOM 698 O O . ASN A 1 83 ? 6.316 11.750 -21.696 1.00 97.50 83 ASN A O 1
ATOM 702 N N . SER A 1 84 ? 7.238 12.714 -23.514 1.00 96.75 84 SER A N 1
ATOM 703 C CA . SER A 1 84 ? 8.308 13.422 -22.800 1.00 96.75 84 SER A CA 1
ATOM 704 C C . SER A 1 84 ? 7.779 14.354 -21.709 1.00 96.75 84 SER A C 1
ATOM 706 O O . SER A 1 84 ? 8.351 14.392 -20.623 1.00 96.75 84 SER A O 1
ATOM 708 N N . ILE A 1 85 ? 6.650 15.031 -21.934 1.00 97.75 85 ILE A N 1
ATOM 709 C CA . ILE A 1 85 ? 6.067 15.987 -20.980 1.00 97.75 85 ILE A CA 1
ATOM 710 C C . ILE A 1 85 ? 5.646 15.271 -19.690 1.00 97.75 85 ILE A C 1
ATOM 712 O O . ILE A 1 85 ? 5.882 15.756 -18.578 1.00 97.75 85 ILE A O 1
ATOM 716 N N . TYR A 1 86 ? 5.029 14.093 -19.813 1.00 97.25 86 TYR A N 1
ATOM 717 C CA . TYR A 1 86 ? 4.639 13.299 -18.647 1.00 97.25 86 TYR A CA 1
ATOM 718 C C . TYR A 1 86 ? 5.851 12.740 -17.911 1.00 97.25 86 TYR A C 1
ATOM 720 O O . TYR A 1 86 ? 5.878 12.789 -16.678 1.00 97.25 86 TYR A O 1
ATOM 728 N N . MET A 1 87 ? 6.877 12.296 -18.638 1.00 96.69 87 MET A N 1
ATOM 729 C CA . MET A 1 87 ? 8.133 11.855 -18.027 1.00 96.69 87 MET A CA 1
ATOM 730 C C . MET A 1 87 ? 8.843 12.981 -17.290 1.00 96.69 87 MET A C 1
ATOM 732 O O . MET A 1 87 ? 9.210 12.803 -16.133 1.00 96.69 87 MET A O 1
ATOM 736 N N . GLU A 1 88 ? 8.975 14.162 -17.887 1.00 96.69 88 GLU A N 1
ATOM 737 C CA . GLU A 1 88 ? 9.574 15.326 -17.229 1.00 96.69 88 GLU A CA 1
ATOM 738 C C . GLU A 1 88 ? 8.826 15.699 -15.952 1.00 96.69 88 GLU A C 1
ATOM 740 O O . GLU A 1 88 ? 9.440 15.984 -14.920 1.00 96.69 88 GLU A O 1
ATOM 745 N N . ARG A 1 89 ? 7.492 15.630 -15.977 1.00 96.56 89 ARG A N 1
ATOM 746 C CA . ARG A 1 89 ? 6.677 15.879 -14.788 1.00 96.56 89 ARG A CA 1
ATOM 747 C C . ARG A 1 89 ? 6.908 14.826 -13.704 1.00 96.56 89 ARG A C 1
ATOM 749 O O . ARG A 1 89 ? 7.004 15.186 -12.528 1.00 96.56 89 ARG A O 1
ATOM 756 N N . ILE A 1 90 ? 7.006 13.548 -14.070 1.00 95.38 90 ILE A N 1
ATOM 757 C CA . ILE A 1 90 ? 7.332 12.460 -13.136 1.00 95.38 90 ILE A CA 1
ATOM 758 C C . ILE A 1 90 ? 8.732 12.673 -12.549 1.00 95.38 90 ILE A C 1
ATOM 760 O O . ILE A 1 90 ? 8.887 12.590 -11.329 1.00 95.38 90 ILE A O 1
ATOM 764 N N . ASN A 1 91 ? 9.712 13.042 -13.375 1.00 95.62 91 ASN A N 1
ATOM 765 C CA . ASN A 1 91 ? 11.083 13.335 -12.955 1.00 95.62 91 ASN A CA 1
ATOM 766 C C . ASN A 1 91 ? 11.111 14.509 -11.974 1.00 95.62 91 ASN A C 1
ATOM 768 O O . ASN A 1 91 ? 11.667 14.397 -10.883 1.00 95.62 91 ASN A O 1
ATOM 772 N N . ALA A 1 92 ? 10.426 15.608 -12.297 1.00 95.88 92 ALA A N 1
ATOM 773 C CA . ALA A 1 92 ? 10.345 16.781 -11.433 1.00 95.88 92 ALA A CA 1
ATOM 774 C C . ALA A 1 92 ? 9.713 16.464 -10.065 1.00 95.88 92 ALA A C 1
ATOM 776 O O . ALA A 1 92 ? 10.112 17.036 -9.044 1.00 95.88 92 ALA A O 1
ATOM 777 N N . LEU A 1 93 ? 8.740 15.549 -10.024 1.00 93.75 93 LEU A N 1
ATOM 778 C CA . LEU A 1 93 ? 8.137 15.079 -8.777 1.00 93.75 93 LEU A CA 1
ATOM 779 C C . LEU A 1 93 ? 9.072 14.141 -8.000 1.00 93.75 93 LEU A C 1
ATOM 781 O O . LEU A 1 93 ? 9.218 14.318 -6.789 1.00 93.75 93 LEU A O 1
ATOM 785 N N . ALA A 1 94 ? 9.719 13.187 -8.673 1.00 92.62 94 ALA A N 1
ATOM 786 C CA . ALA A 1 94 ? 10.616 12.208 -8.058 1.00 92.62 94 ALA A CA 1
ATOM 787 C C . ALA A 1 94 ? 11.897 12.850 -7.496 1.00 92.62 94 ALA A C 1
ATOM 789 O O . ALA A 1 94 ? 12.346 12.491 -6.408 1.00 92.62 94 ALA A O 1
ATOM 790 N N . GLU A 1 95 ? 12.438 13.854 -8.186 1.00 93.19 95 GLU A N 1
ATOM 791 C CA . GLU A 1 95 ? 13.630 14.613 -7.782 1.00 93.19 95 GLU A CA 1
ATOM 792 C C . GLU A 1 95 ? 13.330 15.728 -6.767 1.00 93.19 95 GLU A C 1
ATOM 794 O O . GLU A 1 95 ? 14.221 16.486 -6.382 1.00 93.19 95 GLU A O 1
ATOM 799 N N . ALA A 1 96 ? 12.074 15.858 -6.324 1.00 91.88 96 ALA A N 1
ATOM 800 C CA . ALA A 1 96 ? 11.617 16.929 -5.439 1.00 91.88 96 ALA A CA 1
ATOM 801 C C . ALA A 1 96 ? 11.860 18.351 -5.985 1.00 91.88 96 ALA A C 1
ATOM 803 O O . ALA A 1 96 ? 11.987 19.296 -5.205 1.00 91.88 96 ALA A O 1
ATOM 804 N N . LYS A 1 97 ? 11.886 18.529 -7.313 1.00 94.44 97 LYS A N 1
ATOM 805 C CA . LYS A 1 97 ? 11.888 19.856 -7.959 1.00 94.44 97 LYS A CA 1
ATOM 806 C C . LYS A 1 97 ? 10.521 20.537 -7.843 1.00 94.44 97 LYS A C 1
ATOM 808 O O . LYS A 1 97 ? 10.447 21.767 -7.783 1.00 94.44 97 LYS A O 1
ATOM 813 N N . ALA A 1 98 ? 9.452 19.741 -7.752 1.00 92.75 98 ALA A N 1
ATOM 814 C CA . ALA A 1 98 ? 8.073 20.194 -7.607 1.00 92.75 98 ALA A CA 1
ATOM 815 C C . ALA A 1 98 ? 7.274 19.377 -6.568 1.00 92.75 98 ALA A C 1
ATOM 817 O O . ALA A 1 98 ? 7.670 18.298 -6.123 1.00 92.75 98 ALA A O 1
ATOM 818 N N . GLY A 1 99 ? 6.107 19.902 -6.185 1.00 88.94 99 GLY A N 1
ATOM 819 C CA . GLY A 1 99 ? 5.106 19.187 -5.391 1.00 88.94 99 GLY A CA 1
ATOM 820 C C . GLY A 1 99 ? 5.392 19.071 -3.881 1.00 88.94 99 GLY A C 1
ATOM 821 O O . GLY A 1 99 ? 6.255 19.755 -3.331 1.00 88.94 99 GLY A O 1
ATOM 822 N N . PRO A 1 100 ? 4.649 18.203 -3.167 1.00 85.12 100 PRO A N 1
ATOM 823 C CA . PRO A 1 100 ? 4.765 18.056 -1.710 1.00 85.12 100 PRO A CA 1
ATOM 824 C C . PRO A 1 100 ? 6.131 17.540 -1.237 1.00 85.12 100 PRO A C 1
ATOM 826 O O . PRO A 1 100 ? 6.542 17.813 -0.103 1.00 85.12 100 PRO A O 1
ATOM 829 N N . LEU A 1 101 ? 6.832 16.796 -2.102 1.00 85.88 101 LEU A N 1
ATOM 830 C CA . LEU A 1 101 ? 8.160 16.267 -1.813 1.00 85.88 101 LEU A CA 1
ATOM 831 C C . LEU A 1 101 ? 9.183 17.402 -1.704 1.00 85.88 101 LEU A C 1
ATOM 833 O O . LEU A 1 101 ? 9.932 17.426 -0.731 1.00 85.88 101 LEU A O 1
ATOM 837 N N . LYS A 1 102 ? 9.132 18.389 -2.613 1.00 91.69 102 LYS A N 1
ATOM 838 C CA . LYS A 1 102 ? 9.950 19.613 -2.558 1.00 91.69 102 LYS A CA 1
ATOM 839 C C . LYS A 1 102 ? 9.848 20.289 -1.197 1.00 91.69 102 LYS A C 1
ATOM 841 O O . LYS A 1 102 ? 10.846 20.453 -0.504 1.00 91.69 102 LYS A O 1
ATOM 846 N N . ASN A 1 103 ? 8.621 20.577 -0.764 1.00 88.38 103 ASN A N 1
ATOM 847 C CA . ASN A 1 103 ? 8.364 21.251 0.510 1.00 88.38 103 ASN A CA 1
ATOM 848 C C . ASN A 1 103 ? 8.895 20.446 1.704 1.00 88.38 103 ASN A C 1
ATOM 850 O O . ASN A 1 103 ? 9.335 21.016 2.700 1.00 88.38 103 ASN A O 1
ATOM 854 N N . SER A 1 104 ? 8.837 19.116 1.624 1.00 86.06 104 SER A N 1
ATOM 855 C CA . SER A 1 104 ? 9.378 18.230 2.658 1.00 86.06 104 SER A CA 1
ATOM 856 C C . SER A 1 104 ? 10.907 18.263 2.683 1.00 86.06 104 SER A C 1
ATOM 858 O O . SER A 1 104 ? 11.494 18.420 3.752 1.00 86.06 104 SER A O 1
ATOM 860 N N . VAL A 1 105 ? 11.549 18.182 1.516 1.00 90.00 105 VAL A N 1
ATOM 861 C CA . VAL A 1 105 ? 13.010 18.248 1.374 1.00 90.00 105 VAL A CA 1
ATOM 862 C C . VAL A 1 105 ? 13.545 19.614 1.804 1.00 90.00 105 VAL A C 1
ATOM 864 O O . VAL A 1 105 ? 14.513 19.675 2.556 1.00 90.00 105 VAL A O 1
ATOM 867 N N . GLU A 1 106 ? 12.899 20.712 1.416 1.00 91.94 106 GLU A N 1
ATOM 868 C CA . GLU A 1 106 ? 13.279 22.064 1.840 1.00 91.94 106 GLU A CA 1
ATOM 869 C C . GLU A 1 106 ? 13.164 22.245 3.355 1.00 91.94 106 GLU A C 1
ATOM 871 O O . GLU A 1 106 ? 14.088 22.762 3.981 1.00 91.94 106 GLU A O 1
ATOM 876 N N . LYS A 1 107 ? 12.077 21.765 3.973 1.00 89.62 107 LYS A N 1
ATOM 877 C CA . LYS A 1 107 ? 11.927 21.786 5.439 1.00 89.62 107 LYS A CA 1
ATOM 878 C C . LYS A 1 107 ? 13.056 21.042 6.141 1.00 89.62 107 LYS A C 1
ATOM 880 O O . LYS A 1 107 ? 13.534 21.511 7.168 1.00 89.62 107 LYS A O 1
ATOM 885 N N . LEU A 1 108 ? 13.493 19.912 5.589 1.00 89.75 108 LEU A N 1
ATOM 886 C CA . LEU A 1 108 ? 14.632 19.169 6.124 1.00 89.75 108 LEU A CA 1
ATOM 887 C C . LEU A 1 108 ? 15.938 19.941 5.927 1.00 89.75 108 LEU A C 1
ATOM 889 O O . LEU A 1 108 ? 16.721 20.052 6.865 1.00 89.75 108 LEU A O 1
ATOM 893 N N . ARG A 1 109 ? 16.164 20.524 4.745 1.00 92.44 109 ARG A N 1
ATOM 894 C CA . ARG A 1 109 ? 17.372 21.313 4.451 1.00 92.44 109 ARG A CA 1
ATOM 895 C C . ARG A 1 109 ? 17.519 22.536 5.360 1.00 92.44 109 ARG A C 1
ATOM 897 O O . ARG A 1 109 ? 18.645 22.882 5.696 1.00 92.44 109 ARG A O 1
ATOM 904 N N . ARG A 1 110 ? 16.409 23.132 5.814 1.00 94.81 110 ARG A N 1
ATOM 905 C CA . ARG A 1 110 ? 16.408 24.239 6.790 1.00 94.81 110 ARG A CA 1
ATOM 906 C C . ARG A 1 110 ? 16.938 23.848 8.174 1.00 94.81 110 ARG A C 1
ATOM 908 O O . ARG A 1 110 ? 17.288 24.733 8.941 1.00 94.81 110 ARG A O 1
ATOM 915 N N . ILE A 1 111 ? 16.995 22.557 8.517 1.00 91.81 111 ILE A N 1
ATOM 916 C CA . ILE A 1 111 ? 17.551 22.095 9.796 1.00 91.81 111 ILE A CA 1
ATOM 917 C C . ILE A 1 111 ?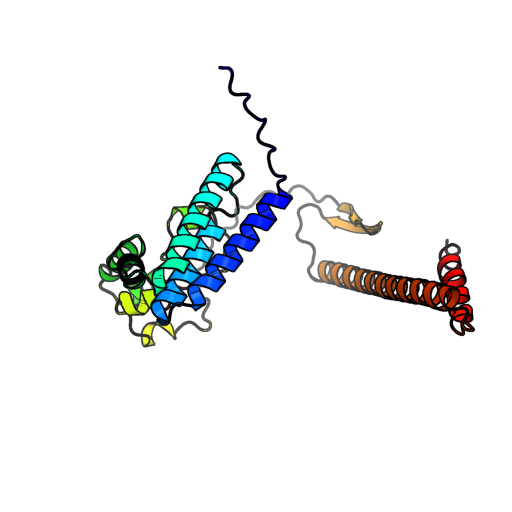 19.078 22.029 9.656 1.00 91.81 111 ILE A C 1
ATOM 919 O O . ILE A 1 111 ? 19.553 21.164 8.914 1.00 91.81 111 ILE A O 1
ATOM 923 N N . PRO A 1 112 ? 19.866 22.870 10.350 1.00 92.88 112 PRO A N 1
ATOM 924 C CA . PRO A 1 112 ? 21.320 22.904 10.175 1.00 92.88 112 PRO A CA 1
ATOM 925 C C . PRO A 1 112 ? 21.994 21.626 10.692 1.00 92.88 112 PRO A C 1
ATOM 927 O O . PRO A 1 112 ? 22.872 21.073 10.036 1.00 92.88 112 PRO A O 1
ATOM 930 N N . ASN A 1 113 ? 21.539 21.097 11.833 1.00 92.81 113 ASN A N 1
ATOM 931 C CA . ASN A 1 113 ? 22.125 19.910 12.450 1.00 92.81 113 ASN A CA 1
ATOM 932 C C . ASN A 1 113 ? 21.694 18.618 11.726 1.00 92.81 113 ASN A C 1
ATOM 934 O O . ASN A 1 113 ? 20.515 18.254 11.726 1.00 92.81 113 ASN A O 1
ATOM 938 N N . LEU A 1 114 ? 22.665 17.887 11.168 1.00 88.94 114 LEU A N 1
ATOM 939 C CA . LEU A 1 114 ? 22.431 16.659 10.401 1.00 88.94 114 LEU A CA 1
ATOM 940 C C . LEU A 1 114 ? 21.810 15.521 11.226 1.00 88.94 114 LEU A C 1
ATOM 942 O O . LEU A 1 114 ? 20.979 14.785 10.695 1.00 88.94 114 LEU A O 1
ATOM 946 N N . LYS A 1 115 ? 22.144 15.392 12.518 1.00 86.81 115 LYS A N 1
ATOM 947 C CA . LYS A 1 115 ? 21.557 14.364 13.401 1.00 86.81 115 LYS A CA 1
ATOM 948 C C . LYS A 1 115 ? 20.068 14.628 13.622 1.00 86.81 115 LYS A C 1
ATOM 950 O O . LYS A 1 115 ? 19.242 13.732 13.462 1.00 86.81 115 LYS A O 1
ATOM 955 N N . ILE A 1 116 ? 19.717 15.883 13.912 1.00 86.00 116 ILE A N 1
ATOM 956 C CA . ILE A 1 116 ? 18.319 16.312 14.074 1.00 86.00 116 ILE A CA 1
ATOM 957 C C . ILE A 1 116 ? 17.568 16.159 12.749 1.00 86.00 116 ILE A C 1
ATOM 959 O O . ILE A 1 116 ? 16.438 15.676 12.733 1.00 86.00 116 ILE A O 1
ATOM 963 N N . ARG A 1 117 ? 18.208 16.498 11.625 1.00 87.38 117 ARG A N 1
ATOM 964 C CA . ARG A 1 117 ? 17.636 16.315 10.288 1.00 87.38 117 ARG A CA 1
ATOM 965 C C . ARG A 1 117 ? 17.342 14.840 9.997 1.00 87.38 117 ARG A C 1
ATOM 967 O O . ARG A 1 117 ? 16.248 14.527 9.535 1.00 87.38 117 ARG A O 1
ATOM 974 N N . ALA A 1 118 ? 18.268 13.933 10.315 1.00 82.50 118 ALA A N 1
ATOM 975 C CA . ALA A 1 118 ? 18.094 12.490 10.141 1.00 82.50 118 ALA A CA 1
ATOM 976 C C . ALA A 1 118 ? 16.953 11.936 11.013 1.00 82.50 118 ALA A C 1
ATOM 978 O O . ALA A 1 118 ? 16.146 11.129 10.545 1.00 82.50 118 ALA A O 1
ATOM 979 N N . LEU A 1 119 ? 16.823 12.421 12.252 1.00 81.44 119 LEU A N 1
ATOM 980 C CA . LEU A 1 119 ? 15.682 12.108 13.116 1.00 81.44 119 LEU A CA 1
ATOM 981 C C . LEU A 1 119 ? 14.367 12.670 12.558 1.00 81.44 119 LEU A C 1
ATOM 983 O O . LEU A 1 119 ? 13.349 11.983 12.585 1.00 81.44 119 LEU A O 1
ATOM 987 N N . ALA A 1 120 ? 14.376 13.877 11.995 1.00 82.19 120 ALA A N 1
ATOM 988 C CA . ALA A 1 120 ? 13.196 14.482 11.383 1.00 82.19 120 ALA A CA 1
ATOM 989 C C . ALA A 1 120 ? 12.734 13.730 10.121 1.00 82.19 120 ALA A C 1
ATOM 991 O O . ALA A 1 120 ? 11.529 13.674 9.869 1.00 82.19 120 ALA A O 1
ATOM 992 N N . ILE A 1 121 ? 13.649 13.091 9.370 1.00 79.75 121 ILE A N 1
ATOM 993 C CA . ILE A 1 121 ? 13.298 12.252 8.207 1.00 79.75 121 ILE A CA 1
ATOM 994 C C . ILE A 1 121 ? 12.368 11.103 8.587 1.00 79.75 121 ILE A C 1
ATOM 996 O O . ILE A 1 121 ? 11.455 10.753 7.835 1.00 79.75 121 ILE A O 1
ATOM 1000 N N . LYS A 1 122 ? 12.572 10.525 9.770 1.00 69.75 122 LYS A N 1
ATOM 1001 C CA . LYS A 1 122 ? 11.722 9.449 10.280 1.00 69.75 122 LYS A CA 1
ATOM 1002 C C . LYS A 1 122 ? 10.251 9.910 10.357 1.00 69.75 122 LYS A C 1
ATOM 1004 O O . LYS A 1 122 ? 9.339 9.134 10.094 1.00 69.75 122 LYS A O 1
ATOM 1009 N N . ASP A 1 123 ? 9.977 11.190 10.612 1.00 64.94 123 ASP A N 1
ATOM 1010 C CA . ASP A 1 123 ? 8.623 11.681 10.898 1.00 64.94 123 ASP A CA 1
ATOM 1011 C C . ASP A 1 123 ? 8.103 12.785 9.950 1.00 64.94 123 ASP A C 1
ATOM 1013 O O . ASP A 1 123 ? 7.365 13.687 10.363 1.00 64.94 123 ASP A O 1
ATOM 1017 N N . ILE A 1 124 ? 8.434 12.686 8.653 1.00 64.12 124 ILE A N 1
ATOM 1018 C CA . ILE A 1 124 ? 8.007 13.630 7.589 1.00 64.12 124 ILE A CA 1
ATOM 1019 C C . ILE A 1 124 ? 6.486 13.597 7.322 1.00 64.12 124 ILE A C 1
ATOM 1021 O O . ILE A 1 124 ? 5.944 14.435 6.600 1.00 64.12 124 ILE A O 1
ATOM 1025 N N . ARG A 1 125 ? 5.750 12.651 7.916 1.00 64.44 125 ARG A N 1
ATOM 1026 C CA . ARG A 1 125 ? 4.298 12.525 7.730 1.00 64.44 125 ARG A CA 1
ATOM 1027 C C . ARG A 1 125 ? 3.579 13.848 8.013 1.00 64.44 125 ARG A C 1
ATOM 1029 O O . ARG A 1 125 ? 3.883 14.553 8.977 1.00 64.44 125 ARG A O 1
ATOM 1036 N N . SER A 1 126 ? 2.573 14.173 7.200 1.00 61.00 126 SER A N 1
ATOM 1037 C CA . SER A 1 126 ? 1.756 15.367 7.425 1.00 61.00 126 SER A CA 1
ATOM 1038 C C . SER A 1 126 ? 1.064 15.305 8.795 1.00 61.00 126 SER A C 1
ATOM 1040 O O . SER A 1 126 ? 0.692 14.232 9.279 1.00 61.00 126 SER A O 1
ATOM 1042 N N . ARG A 1 127 ? 0.849 16.464 9.437 1.00 63.88 127 ARG A N 1
ATOM 1043 C CA . ARG A 1 127 ? 0.130 16.544 10.728 1.00 63.88 127 ARG A CA 1
ATOM 1044 C C . ARG A 1 127 ? -1.254 15.882 10.656 1.00 63.88 127 ARG A C 1
ATOM 1046 O O . ARG A 1 127 ? -1.678 15.241 11.613 1.00 63.88 127 ARG A O 1
ATOM 1053 N N . THR A 1 128 ? -1.936 15.994 9.516 1.00 60.53 128 THR A N 1
ATOM 1054 C CA . THR A 1 128 ? -3.233 15.349 9.258 1.00 60.53 128 THR A CA 1
ATOM 1055 C C . THR A 1 128 ? -3.128 13.825 9.237 1.00 60.53 128 THR A C 1
ATOM 1057 O O . THR A 1 128 ? -3.967 13.154 9.838 1.00 60.53 128 THR A O 1
ATOM 1060 N N . LEU A 1 129 ? -2.076 13.268 8.629 1.00 62.81 129 LEU A N 1
ATOM 1061 C CA . LEU A 1 129 ? -1.828 11.826 8.629 1.00 62.81 129 LEU A CA 1
ATOM 1062 C C . LEU A 1 129 ? -1.499 11.308 10.037 1.00 62.81 129 LEU A C 1
ATOM 1064 O O . LEU A 1 129 ? -2.001 10.252 10.417 1.00 62.81 129 LEU A O 1
ATOM 1068 N N . LYS A 1 130 ? -0.727 12.064 10.834 1.00 68.38 130 LYS A N 1
ATOM 1069 C CA . LYS A 1 130 ? -0.436 11.715 12.240 1.00 68.38 130 LYS A CA 1
ATOM 1070 C C . LYS A 1 130 ? -1.709 11.634 13.083 1.00 68.38 130 LYS A C 1
ATOM 1072 O O . LYS A 1 130 ? -1.879 10.681 13.833 1.00 68.38 130 LYS A O 1
ATOM 1077 N N . ARG A 1 131 ? -2.627 12.594 12.914 1.00 71.06 131 ARG A N 1
ATOM 1078 C CA . ARG A 1 131 ? -3.922 12.609 13.619 1.00 71.06 131 ARG A CA 1
ATOM 1079 C C . ARG A 1 131 ? -4.825 11.440 13.221 1.00 71.06 131 ARG A C 1
ATOM 1081 O O . ARG A 1 131 ? -5.480 10.873 14.084 1.00 71.06 131 ARG A O 1
ATOM 1088 N N . ARG A 1 132 ? -4.852 11.072 11.935 1.00 64.81 132 ARG A N 1
ATOM 1089 C CA . ARG A 1 132 ? -5.687 9.963 11.437 1.00 64.81 132 ARG A CA 1
ATOM 1090 C C . ARG A 1 132 ? -5.124 8.579 11.775 1.00 64.81 132 ARG A C 1
ATOM 1092 O O . ARG A 1 132 ? -5.897 7.653 11.965 1.00 64.81 132 ARG A O 1
ATOM 1099 N N . ASN A 1 133 ? -3.800 8.433 11.852 1.00 62.47 133 ASN A N 1
ATOM 1100 C CA . ASN A 1 133 ? -3.119 7.149 12.043 1.00 62.47 133 ASN A CA 1
ATOM 1101 C C . ASN A 1 133 ? -2.224 7.161 13.294 1.00 62.47 133 ASN A C 1
ATOM 1103 O O . ASN A 1 133 ? -1.001 7.028 13.192 1.00 62.47 133 ASN A O 1
ATOM 1107 N N . HIS A 1 134 ? -2.842 7.297 14.470 1.00 59.38 134 HIS A N 1
ATOM 1108 C CA . HIS A 1 134 ? -2.134 7.389 15.753 1.00 59.38 134 HIS A CA 1
ATOM 1109 C C . HIS A 1 134 ? -1.433 6.073 16.166 1.00 59.38 134 HIS A C 1
ATOM 1111 O O . HIS A 1 134 ? -0.420 6.109 16.861 1.00 59.38 134 HIS A O 1
ATOM 1117 N N . ASP A 1 135 ? -1.916 4.921 15.677 1.00 55.19 135 ASP A N 1
ATOM 1118 C CA . ASP A 1 135 ? -1.474 3.572 16.094 1.00 55.19 135 ASP A CA 1
ATOM 1119 C C . ASP A 1 135 ? -0.469 2.891 15.148 1.00 55.19 135 ASP A C 1
ATOM 1121 O O . ASP A 1 135 ? -0.119 1.717 15.291 1.00 55.19 135 ASP A O 1
ATOM 1125 N N . SER A 1 136 ? 0.026 3.608 14.144 1.00 51.56 136 SER A N 1
ATOM 1126 C CA . SER A 1 136 ? 0.861 3.015 13.105 1.00 51.56 136 SER A CA 1
ATOM 1127 C C . SER A 1 136 ? 2.303 2.776 13.576 1.00 51.56 136 SER A C 1
ATOM 1129 O O . SER A 1 136 ? 3.197 3.559 13.245 1.00 51.56 136 SER A O 1
ATOM 1131 N N . LYS A 1 137 ? 2.548 1.622 14.215 1.00 47.59 137 LYS A N 1
ATOM 1132 C CA . LYS A 1 137 ? 3.877 0.970 14.311 1.00 47.59 137 LYS A CA 1
ATOM 1133 C C . LYS A 1 137 ? 4.534 0.738 12.939 1.00 47.59 137 LYS A C 1
ATOM 1135 O O . LYS A 1 137 ? 5.732 0.509 12.860 1.00 47.59 137 LYS A O 1
ATOM 1140 N N . ASN A 1 138 ? 3.763 0.873 11.859 1.00 42.97 138 ASN A N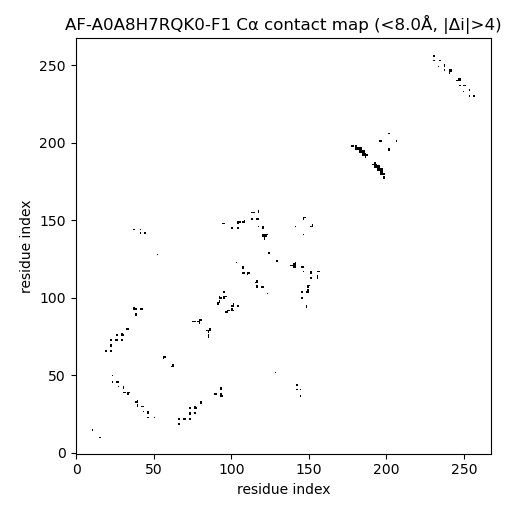 1
ATOM 1141 C CA . ASN A 1 138 ? 4.239 0.902 10.479 1.00 42.97 138 ASN A CA 1
ATOM 1142 C C . ASN A 1 138 ? 4.800 2.293 10.172 1.00 42.97 138 ASN A C 1
ATOM 1144 O O . ASN A 1 138 ? 4.187 3.111 9.478 1.00 42.97 138 ASN A O 1
ATOM 1148 N N . HIS A 1 139 ? 5.933 2.583 10.797 1.00 48.81 139 HIS A N 1
ATOM 1149 C CA . HIS A 1 139 ? 6.808 3.661 10.393 1.00 48.81 139 HIS A CA 1
ATOM 1150 C C . HIS A 1 139 ? 7.256 3.353 8.965 1.00 48.81 139 HIS A C 1
ATOM 1152 O O . HIS A 1 139 ? 7.939 2.360 8.747 1.00 48.81 139 HIS A O 1
ATOM 1158 N N 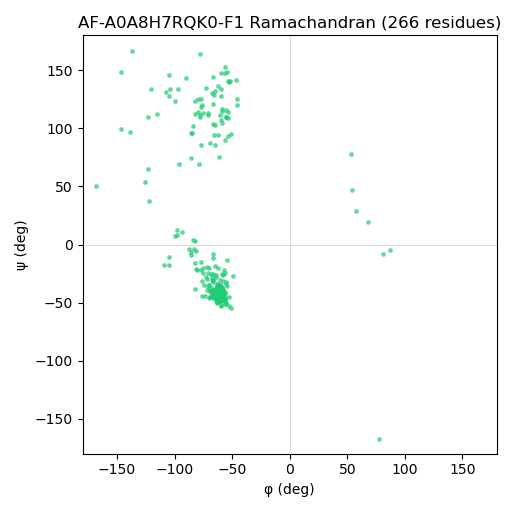. ILE A 1 140 ? 6.814 4.140 7.986 1.00 46.78 140 ILE A N 1
ATOM 1159 C CA . ILE A 1 140 ? 7.486 4.137 6.690 1.00 46.78 140 ILE A CA 1
ATOM 1160 C C . ILE A 1 140 ? 8.632 5.116 6.910 1.00 46.78 140 ILE A C 1
ATOM 1162 O O . ILE A 1 140 ? 8.349 6.315 7.014 1.00 46.78 140 ILE A O 1
ATOM 1166 N N . PRO A 1 141 ? 9.875 4.639 7.123 1.00 50.53 141 PRO A N 1
ATOM 1167 C CA . PRO A 1 141 ? 11.012 5.544 7.180 1.00 50.53 141 PRO A CA 1
ATOM 1168 C C . PRO A 1 141 ? 10.958 6.408 5.923 1.00 50.53 141 PRO A C 1
ATOM 1170 O O . PRO A 1 141 ? 10.574 5.909 4.861 1.00 50.53 141 PRO A O 1
ATOM 1173 N N . GLY A 1 142 ? 11.272 7.702 6.043 1.00 58.38 142 GLY A N 1
ATOM 1174 C CA . GLY A 1 142 ? 11.400 8.549 4.863 1.00 58.38 142 GLY A CA 1
ATOM 1175 C C . GLY A 1 142 ? 12.227 7.792 3.830 1.00 58.38 142 GLY A C 1
ATOM 1176 O O . GLY A 1 142 ? 13.331 7.352 4.148 1.00 58.38 142 GLY A O 1
ATOM 1177 N N . SER A 1 143 ? 11.627 7.545 2.662 1.00 65.62 143 SER A N 1
ATOM 1178 C CA . SER A 1 143 ? 12.213 6.719 1.605 1.00 65.62 143 SER A CA 1
ATOM 1179 C C . SER A 1 143 ? 13.664 7.133 1.387 1.00 65.62 143 SER A C 1
ATOM 1181 O O . SER A 1 143 ? 13.919 8.338 1.398 1.00 65.62 143 SER A O 1
ATOM 1183 N N . ASP A 1 144 ? 14.585 6.201 1.140 1.00 73.44 144 ASP A N 1
ATOM 1184 C CA . ASP A 1 144 ? 16.015 6.507 0.945 1.00 73.44 144 ASP A CA 1
ATOM 1185 C C . ASP A 1 144 ? 16.258 7.638 -0.073 1.00 73.44 144 ASP A C 1
ATOM 1187 O O . ASP A 1 144 ? 17.192 8.423 0.061 1.00 73.44 144 ASP A O 1
ATOM 1191 N N . ILE A 1 145 ? 15.333 7.816 -1.020 1.00 78.25 145 ILE A N 1
ATOM 1192 C CA . ILE A 1 145 ? 15.247 8.974 -1.920 1.00 78.25 145 ILE A CA 1
ATOM 1193 C C . ILE A 1 145 ? 15.254 10.308 -1.161 1.00 78.25 145 ILE A C 1
ATOM 1195 O O . ILE A 1 145 ? 16.077 11.171 -1.438 1.00 78.25 145 ILE A O 1
ATOM 1199 N N . VAL A 1 146 ? 14.368 10.500 -0.180 1.00 81.31 146 VAL A N 1
ATOM 1200 C CA . VAL A 1 146 ? 14.275 11.751 0.593 1.00 81.31 146 VAL A CA 1
ATOM 1201 C C . VAL A 1 146 ? 15.574 12.019 1.339 1.00 81.31 146 VAL A C 1
ATOM 1203 O O . VAL A 1 146 ? 15.992 13.169 1.439 1.00 81.31 146 VAL A O 1
ATOM 1206 N N . ARG A 1 147 ? 16.233 10.967 1.833 1.00 83.38 147 ARG A N 1
ATOM 1207 C CA . ARG A 1 147 ? 17.534 11.077 2.495 1.00 83.38 147 ARG A CA 1
ATOM 1208 C C . ARG A 1 147 ? 18.603 11.597 1.537 1.00 83.38 147 ARG A C 1
ATOM 1210 O O . ARG A 1 147 ? 19.254 12.594 1.857 1.00 83.38 147 ARG A O 1
ATOM 1217 N N . LYS A 1 148 ? 18.715 10.978 0.355 1.00 85.69 148 LYS A N 1
ATOM 1218 C CA . LYS A 1 148 ? 19.623 11.412 -0.718 1.00 85.69 148 LYS A CA 1
ATOM 1219 C C . LYS A 1 148 ? 19.340 12.865 -1.116 1.00 85.69 148 LYS A C 1
ATOM 1221 O O . LYS A 1 148 ? 20.243 13.698 -1.114 1.00 85.69 148 LYS A O 1
ATOM 1226 N N . LEU A 1 149 ? 18.070 13.214 -1.332 1.00 85.88 149 LEU A N 1
ATOM 1227 C CA . LEU A 1 149 ? 17.653 14.569 -1.713 1.00 85.88 149 LEU A CA 1
ATOM 1228 C C . LEU A 1 149 ? 17.887 15.613 -0.605 1.00 85.88 149 LEU A C 1
ATOM 1230 O O . LEU A 1 149 ? 18.191 16.774 -0.895 1.00 85.88 149 LEU A O 1
ATOM 1234 N N . ALA A 1 150 ? 17.786 15.227 0.667 1.00 85.00 150 ALA A N 1
ATOM 1235 C CA . ALA A 1 150 ? 18.056 16.091 1.819 1.00 85.00 150 ALA A CA 1
ATOM 1236 C C . ALA A 1 150 ? 19.548 16.163 2.208 1.00 85.00 150 ALA A C 1
ATOM 1238 O O . ALA A 1 150 ? 19.878 16.837 3.193 1.00 85.00 150 ALA A O 1
ATOM 1239 N N . ARG A 1 151 ? 20.438 15.513 1.436 1.00 88.19 151 ARG A N 1
ATOM 1240 C CA . ARG A 1 151 ? 21.894 15.456 1.660 1.00 88.19 151 ARG A CA 1
ATOM 1241 C C . ARG A 1 151 ? 22.256 14.954 3.061 1.00 88.19 151 ARG A C 1
ATOM 1243 O O . ARG A 1 151 ? 23.041 15.583 3.767 1.00 88.19 151 ARG A O 1
ATOM 1250 N N . ILE A 1 152 ? 21.628 13.863 3.497 1.00 83.44 152 ILE A N 1
ATOM 1251 C CA . ILE A 1 152 ? 21.965 13.226 4.776 1.00 83.44 152 ILE A CA 1
ATOM 1252 C C . ILE A 1 152 ? 22.879 12.031 4.500 1.00 83.44 152 ILE A C 1
ATOM 1254 O O . ILE A 1 152 ? 22.472 11.157 3.737 1.00 83.44 152 ILE A O 1
ATOM 1258 N N . PRO A 1 153 ? 24.079 11.971 5.103 1.00 84.38 153 PRO A N 1
ATOM 1259 C CA . PRO A 1 153 ? 24.985 10.845 4.921 1.00 84.38 153 PRO A CA 1
ATOM 1260 C C . PRO A 1 153 ? 24.411 9.564 5.538 1.00 84.38 153 PRO A C 1
ATOM 1262 O O . PRO A 1 153 ? 23.778 9.596 6.598 1.00 84.38 153 PRO A O 1
ATOM 1265 N N . ASP A 1 154 ? 24.665 8.426 4.891 1.00 79.19 154 ASP A N 1
ATOM 1266 C CA . ASP A 1 154 ? 24.133 7.127 5.320 1.00 79.19 154 ASP A CA 1
ATOM 1267 C C . ASP A 1 154 ? 24.666 6.684 6.691 1.00 79.19 154 ASP A C 1
ATOM 1269 O O . ASP A 1 154 ? 23.935 6.059 7.464 1.00 79.19 154 ASP A O 1
ATOM 1273 N N . SER A 1 155 ? 25.874 7.119 7.062 1.00 77.56 155 SER A N 1
ATOM 1274 C CA . SER A 1 155 ? 26.500 6.847 8.365 1.00 77.56 155 SER A CA 1
ATOM 1275 C C . SER A 1 155 ? 25.691 7.347 9.569 1.00 77.56 155 SER A C 1
ATOM 1277 O O . SER A 1 155 ? 25.789 6.786 10.657 1.00 77.56 155 SER A O 1
ATOM 1279 N N . LEU A 1 156 ? 24.846 8.370 9.393 1.00 70.06 156 LEU A N 1
ATOM 1280 C CA . LEU A 1 156 ? 23.999 8.910 10.464 1.00 70.06 156 LEU A CA 1
ATOM 1281 C C . LEU A 1 156 ? 22.719 8.098 10.703 1.00 70.06 156 LEU A C 1
ATOM 1283 O O . LEU A 1 156 ? 21.957 8.415 11.617 1.00 70.06 156 LEU A O 1
ATOM 1287 N N . THR A 1 157 ? 22.443 7.086 9.877 1.00 60.53 157 THR A N 1
ATOM 1288 C CA . THR A 1 157 ? 21.179 6.332 9.924 1.00 60.53 157 THR A CA 1
ATOM 1289 C C . THR A 1 157 ? 21.315 4.907 10.452 1.00 60.53 157 THR A C 1
ATOM 1291 O O . THR A 1 157 ? 20.316 4.342 10.899 1.00 60.53 157 THR A O 1
ATOM 1294 N N . THR A 1 158 ? 22.529 4.351 10.473 1.00 54.31 158 THR A N 1
ATOM 1295 C CA . THR A 1 158 ? 22.828 2.979 10.920 1.00 54.31 158 THR A CA 1
ATOM 1296 C C . THR A 1 158 ? 22.835 2.801 12.438 1.00 54.31 158 THR A C 1
ATOM 1298 O O . THR A 1 158 ? 22.707 1.682 12.928 1.00 54.31 158 THR A O 1
ATOM 1301 N N . THR A 1 159 ? 22.877 3.876 13.221 1.00 46.91 159 THR A N 1
ATOM 1302 C CA . THR A 1 159 ? 22.756 3.803 14.681 1.00 46.91 159 THR A CA 1
ATOM 1303 C C . THR A 1 159 ? 21.287 3.814 15.099 1.00 46.91 159 THR A C 1
ATOM 1305 O O . THR A 1 159 ? 20.753 4.832 15.522 1.00 46.91 159 THR A O 1
ATOM 1308 N N . THR A 1 160 ? 20.559 2.708 14.917 1.00 45.97 160 THR A N 1
ATOM 1309 C CA . THR A 1 160 ? 19.371 2.379 15.747 1.00 45.97 160 THR A CA 1
ATOM 1310 C C . THR A 1 160 ? 18.883 0.939 15.534 1.00 45.97 1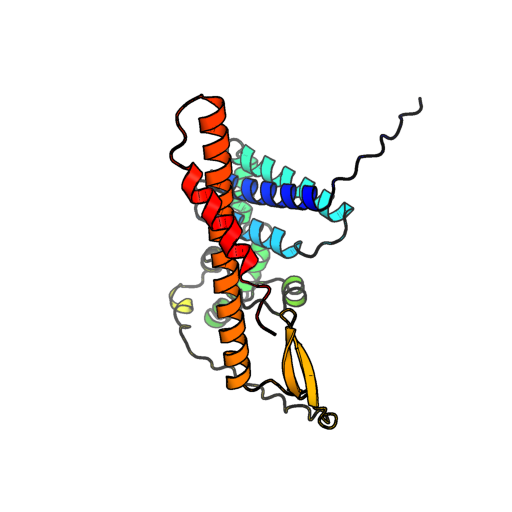60 THR A C 1
ATOM 1312 O O . THR A 1 160 ? 17.692 0.678 15.379 1.00 45.97 160 THR A O 1
ATOM 1315 N N . THR A 1 161 ? 19.781 -0.041 15.609 1.00 41.97 161 THR A N 1
ATOM 1316 C CA . THR A 1 161 ? 19.412 -1.296 16.273 1.00 41.97 161 THR A CA 1
ATOM 1317 C C . THR A 1 161 ? 19.445 -1.036 17.778 1.00 41.97 161 THR A C 1
ATOM 1319 O O . THR A 1 161 ? 20.461 -0.627 18.327 1.00 41.97 161 THR A O 1
ATOM 1322 N N . THR A 1 162 ? 18.295 -1.221 18.429 1.00 40.75 162 THR A N 1
ATOM 1323 C CA . THR A 1 162 ? 18.184 -1.518 19.868 1.00 40.75 162 THR A CA 1
ATOM 1324 C C . THR A 1 162 ? 18.898 -0.570 20.837 1.00 40.75 162 THR A C 1
ATOM 1326 O O . THR A 1 162 ? 19.884 -0.922 21.467 1.00 40.75 162 THR A O 1
ATOM 1329 N N . THR A 1 163 ? 18.306 0.590 21.090 1.00 36.78 163 THR A N 1
ATOM 1330 C CA . THR A 1 163 ? 18.267 1.127 22.459 1.00 36.78 163 THR A CA 1
ATOM 1331 C C . THR A 1 163 ? 16.971 1.890 22.629 1.00 36.78 163 THR A C 1
ATOM 1333 O O . THR A 1 163 ? 16.776 3.024 22.200 1.00 36.78 163 THR A O 1
ATOM 1336 N N . THR A 1 164 ? 16.026 1.198 23.244 1.00 42.66 164 THR A N 1
ATOM 1337 C CA . THR A 1 164 ? 14.872 1.770 23.915 1.00 42.66 164 THR A CA 1
ATOM 1338 C C . THR A 1 164 ? 15.337 2.669 25.064 1.00 42.66 164 THR A C 1
ATOM 1340 O O . THR A 1 164 ? 15.194 2.301 26.221 1.00 42.66 164 THR A O 1
ATOM 1343 N N . HIS A 1 165 ? 15.838 3.866 24.772 1.00 42.34 165 HIS A N 1
ATOM 1344 C CA . HIS A 1 165 ? 15.716 4.991 25.699 1.00 42.34 165 HIS A CA 1
ATOM 1345 C C . HIS A 1 165 ? 14.501 5.803 25.269 1.00 42.34 165 HIS A C 1
ATOM 1347 O O . HIS A 1 165 ? 14.572 6.906 24.742 1.00 42.34 165 HIS A O 1
ATOM 1353 N N . GLN A 1 166 ? 13.335 5.190 25.477 1.00 48.50 166 GLN A N 1
ATOM 1354 C CA . GLN A 1 166 ? 12.167 5.989 25.788 1.00 48.50 166 GLN A CA 1
ATOM 1355 C C . GLN A 1 166 ? 12.476 6.624 27.139 1.00 48.50 166 GLN A C 1
ATOM 1357 O O . GLN A 1 166 ? 12.391 5.948 28.166 1.00 48.50 166 GLN A O 1
ATOM 1362 N N . GLU A 1 167 ? 12.843 7.903 27.137 1.00 45.12 167 GLU A N 1
ATOM 1363 C CA . GLU A 1 167 ? 12.582 8.769 28.278 1.00 45.12 167 GLU A CA 1
ATOM 1364 C C . GLU A 1 167 ? 11.086 8.662 28.561 1.00 45.12 167 GLU A C 1
ATOM 1366 O O . GLU A 1 167 ? 10.221 9.275 27.927 1.00 45.12 167 GLU A O 1
ATOM 1371 N N . LYS A 1 168 ? 10.763 7.748 29.472 1.00 44.41 168 LYS A N 1
ATOM 1372 C CA . LYS A 1 168 ? 9.451 7.649 30.067 1.00 44.41 168 LYS A CA 1
ATOM 1373 C C . LYS A 1 168 ? 9.300 8.931 30.866 1.00 44.41 168 LYS A C 1
ATOM 1375 O O . LYS A 1 168 ? 9.659 8.976 32.036 1.00 44.41 168 LYS A O 1
ATOM 1380 N N . ASN A 1 169 ? 8.694 9.941 30.254 1.00 47.66 169 ASN A N 1
ATOM 1381 C CA . ASN A 1 169 ? 7.816 10.828 30.995 1.00 47.66 169 ASN A CA 1
ATOM 1382 C C . ASN A 1 169 ? 6.762 9.921 31.632 1.00 47.66 169 ASN A C 1
ATOM 1384 O O . ASN A 1 169 ? 5.763 9.555 31.003 1.00 47.66 169 ASN A O 1
ATOM 1388 N N . GLN A 1 170 ? 7.066 9.453 32.844 1.00 57.91 170 GLN A N 1
ATOM 1389 C CA . GLN A 1 170 ? 6.202 8.625 33.661 1.00 57.91 170 GLN A CA 1
ATOM 1390 C C . GLN A 1 170 ? 4.997 9.488 34.010 1.00 57.91 170 GLN A C 1
ATOM 1392 O O . GLN A 1 170 ? 4.954 10.165 35.034 1.00 57.91 170 GLN A O 1
ATOM 1397 N N . LYS A 1 171 ? 4.007 9.512 33.117 1.00 59.81 171 LYS A N 1
ATOM 1398 C CA . LYS A 1 171 ? 2.684 10.016 33.455 1.00 59.81 171 LYS A CA 1
ATOM 1399 C C . LYS A 1 171 ? 2.245 9.200 34.663 1.00 59.81 171 LYS A C 1
ATOM 1401 O O . LYS A 1 171 ? 2.017 7.997 34.524 1.00 59.81 171 LYS A O 1
ATOM 1406 N N . LYS A 1 172 ? 2.189 9.842 35.836 1.00 60.69 172 LYS A N 1
ATOM 1407 C CA . LYS A 1 172 ? 1.672 9.237 37.066 1.00 60.69 172 LYS A CA 1
ATOM 1408 C C . LYS A 1 172 ? 0.358 8.537 36.699 1.00 60.69 172 LYS A C 1
ATOM 1410 O O . LYS A 1 172 ? -0.491 9.182 36.069 1.00 60.69 172 LYS A O 1
ATOM 1415 N N . PRO A 1 173 ? 0.194 7.232 36.978 1.00 59.44 173 PRO A N 1
ATOM 1416 C CA . PRO A 1 173 ? -1.033 6.543 36.624 1.00 59.44 173 PRO A CA 1
ATOM 1417 C C . PRO A 1 173 ? -2.177 7.268 37.331 1.00 59.44 173 PRO A C 1
ATOM 1419 O O . PRO A 1 173 ? -2.208 7.323 38.558 1.00 59.44 173 PRO A O 1
ATOM 1422 N N . LYS A 1 174 ? -3.102 7.866 36.567 1.00 66.94 174 LYS A N 1
ATOM 1423 C CA . LYS A 1 174 ? -4.344 8.382 37.147 1.00 66.94 174 LYS A CA 1
ATOM 1424 C C . LYS A 1 174 ? -4.992 7.209 37.875 1.00 66.94 174 LYS A C 1
ATOM 1426 O O . LYS A 1 174 ? -5.325 6.205 37.242 1.00 66.94 174 LYS A O 1
ATOM 1431 N N . MET A 1 175 ? -5.113 7.312 39.195 1.00 56.59 175 MET A N 1
ATOM 1432 C CA . MET A 1 175 ? -5.749 6.296 40.021 1.00 56.59 175 MET A CA 1
ATOM 1433 C C . MET A 1 175 ? -7.247 6.306 39.711 1.00 56.59 175 MET A C 1
ATOM 1435 O O . MET A 1 175 ? -8.032 7.027 40.318 1.00 56.59 175 MET A O 1
ATOM 1439 N N . ILE A 1 176 ? -7.647 5.546 38.694 1.00 63.03 176 ILE A N 1
ATOM 1440 C CA . ILE A 1 176 ? -9.055 5.315 38.387 1.00 63.03 176 ILE A CA 1
ATOM 1441 C C . ILE A 1 176 ? -9.582 4.404 39.497 1.00 63.03 176 ILE A C 1
ATOM 1443 O O . ILE A 1 176 ? -9.154 3.249 39.585 1.00 63.03 176 ILE A O 1
ATOM 1447 N N . LYS A 1 177 ? -10.491 4.914 40.341 1.00 68.25 177 LYS A N 1
ATOM 1448 C CA . LYS A 1 177 ? -11.230 4.102 41.320 1.00 68.25 177 LYS A CA 1
ATOM 1449 C C . LYS A 1 177 ? -11.885 2.940 40.566 1.00 68.25 177 LYS A C 1
ATOM 1451 O O . LYS A 1 177 ? -12.778 3.142 39.743 1.00 68.25 177 LYS A O 1
ATOM 1456 N N . ARG A 1 178 ? -11.372 1.723 40.767 1.00 59.97 178 ARG A N 1
ATOM 1457 C CA . ARG A 1 178 ? -11.894 0.522 40.108 1.00 59.97 178 ARG A CA 1
ATOM 1458 C C . ARG A 1 178 ? -13.235 0.178 40.750 1.00 59.97 178 ARG A C 1
ATOM 1460 O O . ARG A 1 178 ? -13.347 0.191 41.970 1.00 59.97 178 ARG A O 1
ATOM 1467 N N . LYS A 1 179 ? -14.242 -0.136 39.930 1.00 64.62 179 LYS A N 1
ATOM 1468 C CA . LYS A 1 179 ? -15.501 -0.709 40.426 1.00 64.62 179 LYS A CA 1
ATOM 1469 C C . LYS A 1 179 ? -15.201 -2.000 41.217 1.00 64.62 179 LYS A C 1
ATOM 1471 O O . LYS A 1 179 ? -14.238 -2.689 40.856 1.00 64.62 179 LYS A O 1
ATOM 1476 N N . PRO A 1 180 ? -15.989 -2.330 42.257 1.00 70.50 180 PRO A N 1
ATOM 1477 C CA . PRO A 1 180 ? -15.835 -3.577 43.005 1.00 70.50 180 PRO A CA 1
ATOM 1478 C C . PRO A 1 180 ? -15.890 -4.790 42.065 1.00 70.50 180 PRO A C 1
ATOM 1480 O O . PRO A 1 180 ? -16.513 -4.746 40.999 1.00 70.50 180 PRO A O 1
ATOM 1483 N N . TYR A 1 181 ? -15.169 -5.852 42.425 1.00 70.88 181 TYR A N 1
ATOM 1484 C CA . TYR A 1 181 ? -14.981 -7.026 41.578 1.00 70.88 181 TYR A CA 1
ATOM 1485 C C . TYR A 1 181 ? -16.329 -7.678 41.240 1.00 70.88 181 TYR A C 1
ATOM 1487 O O . TYR A 1 181 ? -17.127 -7.997 42.112 1.00 70.88 181 TYR A O 1
ATOM 1495 N N . GLN A 1 182 ? -16.574 -7.905 39.951 1.00 74.81 182 GLN A N 1
ATOM 1496 C CA . GLN A 1 182 ? -17.695 -8.719 39.486 1.00 74.81 182 GLN A CA 1
ATOM 1497 C C . GLN A 1 182 ? -17.126 -9.955 38.791 1.00 74.81 182 GLN A C 1
ATOM 1499 O O . GLN A 1 182 ? -16.478 -9.845 37.742 1.00 74.81 182 GLN A O 1
ATOM 1504 N N . ILE A 1 183 ? -17.332 -11.128 39.395 1.00 82.31 183 ILE A N 1
ATOM 1505 C CA . ILE A 1 183 ? -17.047 -12.420 38.766 1.00 82.31 183 ILE A CA 1
ATOM 1506 C C . ILE A 1 183 ? -18.192 -12.697 37.793 1.00 82.31 183 ILE A C 1
ATOM 1508 O O . ILE A 1 183 ? -19.322 -12.929 38.207 1.00 82.31 183 ILE A O 1
ATOM 1512 N N . VAL A 1 184 ? -17.903 -12.671 36.495 1.00 83.44 184 VAL A N 1
ATOM 1513 C CA . VAL A 1 184 ? -18.880 -12.963 35.442 1.00 83.44 184 VAL A CA 1
ATOM 1514 C C . VAL A 1 184 ? -18.550 -14.322 34.832 1.00 83.44 184 VAL A C 1
ATOM 1516 O O . VAL A 1 184 ? -17.397 -14.587 34.479 1.00 83.44 184 VAL A O 1
ATOM 1519 N N . LYS A 1 185 ? -19.551 -15.196 34.692 1.00 88.38 185 LYS A N 1
ATOM 1520 C CA . LYS A 1 185 ? -19.427 -16.421 33.892 1.00 88.38 185 LYS A CA 1
ATOM 1521 C C . LYS A 1 185 ? -19.550 -16.026 32.421 1.00 88.38 185 LYS A C 1
ATOM 1523 O O . LYS A 1 185 ? -20.611 -15.612 31.973 1.00 88.38 185 LYS A O 1
ATOM 1528 N N . THR A 1 186 ? -18.449 -16.107 31.686 1.00 85.00 186 THR A N 1
ATOM 1529 C CA . THR A 1 186 ? -18.413 -15.809 30.248 1.00 85.00 186 THR A CA 1
ATOM 1530 C C . THR A 1 186 ? -18.521 -17.101 29.459 1.00 85.00 186 THR A C 1
ATOM 1532 O O . THR A 1 186 ? -17.818 -18.065 29.767 1.00 85.00 186 THR A O 1
ATOM 1535 N N . ILE A 1 187 ? -19.373 -17.100 28.439 1.00 87.06 187 ILE A N 1
ATOM 1536 C CA . ILE A 1 187 ? -19.517 -18.192 27.477 1.00 87.06 187 ILE A CA 1
ATOM 1537 C C . ILE A 1 187 ? -18.854 -17.737 26.176 1.00 87.06 187 ILE A C 1
ATOM 1539 O O . ILE A 1 187 ? -19.085 -16.623 25.707 1.00 87.06 187 ILE A O 1
ATOM 1543 N N . THR A 1 188 ? -17.955 -18.553 25.637 1.00 80.75 188 THR A N 1
ATOM 1544 C CA . THR A 1 188 ? -17.329 -18.298 24.329 1.00 80.75 188 THR A CA 1
ATOM 1545 C C . THR A 1 188 ? -18.282 -18.657 23.190 1.00 80.75 188 THR A C 1
ATOM 1547 O O . THR A 1 188 ? -19.223 -19.414 23.395 1.00 80.75 188 THR A O 1
ATOM 1550 N N . ALA A 1 189 ? -17.998 -18.191 21.968 1.00 77.12 189 ALA A N 1
ATOM 1551 C CA . ALA A 1 189 ? -18.755 -18.589 20.773 1.00 77.12 189 ALA A CA 1
ATOM 1552 C C . ALA A 1 189 ? -18.773 -20.116 20.541 1.00 77.12 189 ALA A C 1
ATOM 1554 O O . ALA A 1 189 ? -19.669 -20.628 19.890 1.00 77.12 189 ALA A O 1
ATOM 1555 N N . GLN A 1 190 ? -17.803 -20.839 21.110 1.00 75.69 190 GLN A N 1
ATOM 1556 C CA . GLN A 1 190 ? -17.681 -22.298 21.046 1.00 75.69 190 GLN A CA 1
ATOM 1557 C C . GLN A 1 190 ? -18.345 -23.011 22.245 1.00 75.69 190 GLN A C 1
ATOM 1559 O O . GLN A 1 190 ? -18.088 -24.185 22.483 1.00 75.69 190 GLN A O 1
ATOM 1564 N N . GLY A 1 191 ? -19.120 -22.306 23.075 1.00 79.69 191 GLY A N 1
ATOM 1565 C CA . GLY A 1 191 ? -19.817 -22.885 24.231 1.00 79.69 191 GLY A CA 1
ATOM 1566 C C . GLY A 1 191 ? -18.965 -23.081 25.493 1.00 79.69 191 GLY A C 1
ATOM 1567 O O . GLY A 1 191 ? -19.506 -23.354 26.563 1.00 79.69 191 GLY A O 1
ATOM 1568 N N . PH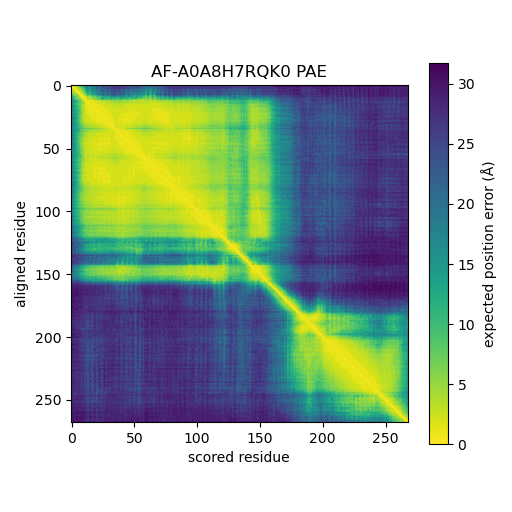E A 1 192 ? -17.641 -22.879 25.445 1.00 78.56 192 PHE A N 1
ATOM 1569 C CA . PHE A 1 192 ? -16.812 -22.990 26.652 1.00 78.56 192 PHE A CA 1
ATOM 1570 C C . PHE A 1 192 ? -17.164 -21.914 27.672 1.00 78.56 192 PHE A C 1
ATOM 1572 O O . PHE A 1 192 ? -17.192 -20.725 27.338 1.00 78.56 192 PHE A O 1
ATOM 1579 N N . THR A 1 193 ? -17.346 -22.325 28.928 1.00 83.88 193 THR A N 1
ATOM 1580 C CA . THR A 1 193 ? -17.623 -21.411 30.036 1.00 83.88 193 THR A CA 1
ATOM 1581 C C . THR A 1 193 ? -16.381 -21.206 30.898 1.00 83.88 193 THR A C 1
ATOM 1583 O O . THR A 1 193 ? -15.675 -22.156 31.238 1.00 83.88 193 THR A O 1
ATOM 1586 N N . PHE A 1 194 ? -16.076 -19.956 31.245 1.00 83.75 194 PHE A N 1
ATOM 1587 C CA . PHE A 1 194 ? -15.006 -19.638 32.192 1.00 83.75 194 PHE A CA 1
ATOM 1588 C C . PHE A 1 194 ? -15.343 -18.393 33.017 1.00 83.75 194 PHE A C 1
ATOM 1590 O O . PHE A 1 194 ? -16.013 -17.468 32.547 1.00 83.75 194 PHE A O 1
ATOM 1597 N N . LYS A 1 195 ? -14.865 -18.365 34.265 1.00 84.69 195 LYS A N 1
ATOM 1598 C CA . LYS A 1 195 ? -15.032 -17.220 35.168 1.00 84.69 195 LYS A CA 1
ATOM 1599 C C . LYS A 1 195 ? -14.053 -16.111 34.770 1.00 84.69 195 LYS A C 1
ATOM 1601 O O . LYS A 1 195 ? -12.845 -16.340 34.702 1.00 84.69 195 LYS A O 1
ATOM 1606 N N . ARG A 1 196 ? -14.565 -14.905 34.520 1.00 83.38 196 ARG A N 1
ATOM 1607 C CA . ARG A 1 196 ? -13.778 -13.702 34.225 1.00 83.38 196 ARG A CA 1
ATOM 1608 C C . ARG A 1 196 ? -14.071 -12.626 35.262 1.00 83.38 196 ARG A C 1
ATOM 1610 O O . ARG A 1 196 ? -15.224 -12.314 35.534 1.00 83.38 196 ARG A O 1
ATOM 1617 N N . LEU A 1 197 ? -13.018 -12.002 35.782 1.00 82.69 197 LEU A N 1
ATOM 1618 C CA . LEU A 1 197 ? -13.137 -10.797 36.600 1.00 82.69 197 LEU A CA 1
ATOM 1619 C C . LEU A 1 197 ? -13.330 -9.580 35.687 1.00 82.69 197 LEU A C 1
ATOM 1621 O O . LEU A 1 197 ? -12.443 -9.232 34.896 1.00 82.69 197 LEU A O 1
ATOM 1625 N N . ARG A 1 198 ? -14.504 -8.944 35.753 1.00 76.00 198 ARG A N 1
ATOM 1626 C CA . ARG A 1 198 ? -14.818 -7.757 34.946 1.00 76.00 198 ARG A CA 1
ATOM 1627 C C . ARG A 1 198 ? -13.941 -6.583 35.398 1.00 76.00 198 ARG A C 1
ATOM 1629 O O . ARG A 1 198 ? -13.826 -6.302 36.582 1.00 76.00 198 ARG A O 1
ATOM 1636 N N . GLY A 1 199 ? -13.297 -5.910 34.444 1.00 74.06 199 GLY A N 1
ATOM 1637 C CA . GLY A 1 199 ? -12.408 -4.770 34.713 1.00 74.06 199 GLY A CA 1
ATOM 1638 C C . GLY A 1 199 ? -10.947 -5.125 35.020 1.00 74.06 199 GLY A C 1
ATOM 1639 O O . GLY A 1 199 ? -10.124 -4.218 35.111 1.00 74.06 199 GLY A O 1
ATOM 1640 N N . TRP A 1 200 ? -10.592 -6.410 35.118 1.00 77.69 200 TRP A N 1
ATOM 1641 C CA . TRP A 1 200 ? -9.201 -6.846 35.267 1.00 77.69 200 TRP A CA 1
ATOM 1642 C C . TRP A 1 200 ? -8.646 -7.424 33.968 1.00 77.69 200 TRP A C 1
ATOM 1644 O O . TRP A 1 200 ? -9.352 -8.061 33.177 1.00 77.69 200 TRP A O 1
ATOM 1654 N N . ARG A 1 201 ? -7.346 -7.200 33.750 1.00 80.00 201 ARG A N 1
ATOM 1655 C CA . ARG A 1 201 ? -6.610 -7.881 32.687 1.00 80.00 201 ARG A CA 1
ATOM 1656 C C . ARG A 1 201 ? -6.554 -9.363 33.039 1.00 80.00 201 ARG A C 1
ATOM 1658 O O . ARG A 1 201 ? -6.161 -9.725 34.143 1.00 80.00 201 ARG A O 1
ATOM 1665 N N . GLN A 1 202 ? -6.949 -10.210 32.096 1.00 80.81 202 GLN A N 1
ATOM 1666 C CA . GLN A 1 202 ? -6.863 -11.652 32.276 1.00 80.81 202 GLN A CA 1
ATOM 1667 C C . GLN A 1 202 ? -5.398 -12.060 32.526 1.00 80.81 202 GLN A C 1
ATOM 1669 O O . GLN A 1 202 ? -4.522 -11.598 31.785 1.00 80.81 202 GLN A O 1
ATOM 1674 N N . PRO A 1 203 ? -5.114 -12.912 33.532 1.00 86.12 203 PRO A N 1
ATOM 1675 C CA . PRO A 1 203 ? -3.771 -13.432 33.751 1.00 86.12 203 PRO A CA 1
ATOM 1676 C C . PRO A 1 203 ? -3.208 -14.075 32.481 1.00 86.12 203 PRO A C 1
ATOM 1678 O O . PRO A 1 203 ? -3.913 -14.776 31.753 1.00 86.12 203 PRO A O 1
ATOM 1681 N N . VAL A 1 204 ? -1.917 -13.866 32.215 1.00 82.31 204 VAL A N 1
ATOM 1682 C CA . VAL A 1 204 ? -1.279 -14.343 30.976 1.00 82.31 204 VAL A CA 1
ATOM 1683 C C . VAL A 1 204 ? -1.425 -15.861 30.830 1.00 82.31 204 VAL A C 1
ATOM 1685 O O . VAL A 1 204 ? -1.792 -16.341 29.759 1.00 82.31 204 VAL A O 1
ATOM 1688 N N . LYS A 1 205 ? -1.249 -16.619 31.922 1.00 84.94 205 LYS A N 1
ATOM 1689 C CA . LYS A 1 205 ? -1.379 -18.086 31.935 1.00 84.94 205 LYS A CA 1
ATOM 1690 C C . LYS A 1 205 ? -2.769 -18.556 31.493 1.00 84.94 205 LYS A C 1
ATOM 1692 O O . LYS A 1 205 ? -2.869 -19.430 30.634 1.00 84.94 205 LYS A O 1
ATOM 1697 N N . THR A 1 206 ? -3.844 -17.960 32.018 1.00 83.19 206 THR A N 1
ATOM 1698 C CA . THR A 1 206 ? -5.212 -18.336 31.622 1.00 83.19 206 THR A CA 1
ATOM 1699 C C . THR A 1 206 ? -5.513 -17.923 30.187 1.00 83.19 206 THR A C 1
ATOM 1701 O O . THR A 1 206 ? -6.098 -18.713 29.450 1.00 83.19 206 THR A O 1
ATOM 1704 N N . ALA A 1 207 ? -5.062 -16.743 29.751 1.00 82.69 207 ALA A N 1
ATOM 1705 C CA . ALA A 1 207 ? -5.211 -16.315 28.359 1.00 82.69 207 ALA A CA 1
ATOM 1706 C C . ALA A 1 207 ? -4.508 -17.281 27.386 1.00 82.69 207 ALA A C 1
ATOM 1708 O O . ALA A 1 207 ? -5.077 -17.649 26.357 1.00 82.69 207 ALA A O 1
ATOM 1709 N N . MET A 1 208 ? -3.307 -17.760 27.734 1.00 87.69 208 MET A N 1
ATOM 1710 C CA . MET A 1 208 ? -2.600 -18.770 26.941 1.00 87.69 208 MET A CA 1
ATOM 1711 C C . MET A 1 208 ? -3.335 -20.111 26.898 1.00 87.69 208 MET A C 1
ATOM 1713 O O . MET A 1 208 ? -3.401 -20.715 25.830 1.00 87.69 208 MET A O 1
ATOM 1717 N N . MET A 1 209 ? -3.893 -20.584 28.017 1.00 86.56 209 MET A N 1
ATOM 1718 C CA . MET A 1 209 ? -4.660 -21.837 28.040 1.00 86.56 209 MET A CA 1
ATOM 1719 C C . MET A 1 209 ? -5.890 -21.765 27.131 1.00 86.56 209 MET A C 1
ATOM 1721 O O . MET A 1 209 ? -6.107 -22.676 26.332 1.00 86.56 209 MET A O 1
ATOM 1725 N N . ILE A 1 210 ? -6.644 -20.661 27.195 1.00 83.19 210 ILE A N 1
ATOM 1726 C CA . ILE A 1 210 ? -7.787 -20.426 26.301 1.00 83.19 210 ILE A CA 1
ATOM 1727 C C . ILE A 1 210 ? -7.316 -20.406 24.843 1.00 83.19 210 ILE A C 1
ATOM 1729 O O . ILE A 1 210 ? -7.870 -21.122 24.014 1.00 83.19 210 ILE A O 1
ATOM 1733 N N . LYS A 1 211 ? -6.239 -19.670 24.533 1.00 88.12 211 LYS A N 1
ATOM 1734 C CA . LYS A 1 211 ? -5.675 -19.610 23.176 1.00 88.12 211 LYS A CA 1
ATOM 1735 C C . LYS A 1 211 ? -5.254 -20.989 22.651 1.00 88.12 211 LYS A C 1
ATOM 1737 O O . LYS A 1 211 ? -5.540 -21.302 21.499 1.00 88.12 211 LYS A O 1
ATOM 1742 N N . LYS A 1 212 ? -4.595 -21.818 23.472 1.00 91.19 212 LYS A N 1
ATOM 1743 C CA . LYS A 1 212 ? -4.194 -23.188 23.096 1.00 91.19 212 LYS A CA 1
ATOM 1744 C C . LYS A 1 212 ? -5.410 -24.067 22.793 1.00 91.19 212 LYS A C 1
ATOM 1746 O O . LYS A 1 212 ? -5.398 -24.772 21.789 1.00 91.19 212 LYS A O 1
ATOM 1751 N N . ARG A 1 213 ? -6.464 -23.991 23.615 1.00 85.88 213 ARG A N 1
ATOM 1752 C CA . ARG A 1 213 ? -7.712 -24.741 23.389 1.00 85.88 213 ARG A CA 1
ATOM 1753 C C . ARG A 1 213 ? -8.422 -24.308 22.108 1.00 85.88 213 ARG A C 1
ATOM 1755 O O . ARG A 1 213 ? -8.740 -25.168 21.296 1.00 85.88 213 ARG A O 1
ATOM 1762 N N . ILE A 1 214 ? -8.578 -22.999 21.890 1.00 84.50 214 ILE A N 1
ATOM 1763 C CA . ILE A 1 214 ? -9.175 -22.457 20.658 1.00 84.50 214 ILE A CA 1
ATOM 1764 C C . ILE A 1 214 ? -8.371 -22.911 19.435 1.00 84.50 214 ILE A C 1
ATOM 1766 O O . ILE A 1 214 ? -8.955 -23.370 18.461 1.00 84.50 214 ILE A O 1
ATOM 1770 N N . LYS A 1 215 ? -7.031 -22.860 19.495 1.00 87.75 215 LYS A N 1
ATOM 1771 C CA . LYS A 1 215 ? -6.173 -23.331 18.397 1.00 87.75 215 LYS A CA 1
ATOM 1772 C C . LYS A 1 215 ? -6.384 -24.820 18.103 1.00 87.75 215 LYS A C 1
ATOM 1774 O O . LYS A 1 215 ? -6.495 -25.176 16.937 1.00 87.75 215 LYS A O 1
ATOM 1779 N N . LYS A 1 216 ? -6.460 -25.671 19.133 1.00 89.12 216 LYS A N 1
ATOM 1780 C CA . LYS A 1 216 ? -6.700 -27.115 18.965 1.00 89.12 216 LYS A CA 1
ATOM 1781 C C . LYS A 1 216 ? -8.082 -27.393 18.362 1.00 89.12 216 LYS A C 1
ATOM 1783 O O . LYS A 1 216 ? -8.188 -28.199 17.450 1.00 89.12 216 LYS A O 1
ATOM 1788 N N . SER A 1 217 ? -9.115 -26.692 18.833 1.00 83.75 217 SER A N 1
ATOM 1789 C CA . SER A 1 217 ? -10.464 -26.782 18.263 1.00 83.75 217 SER A CA 1
ATOM 1790 C C . SER A 1 217 ? -10.484 -26.337 16.797 1.00 83.75 217 SER A C 1
ATOM 1792 O O . SER A 1 217 ? -11.023 -27.054 15.968 1.00 83.75 217 SER A O 1
ATOM 1794 N N . GLN A 1 218 ? -9.813 -25.234 16.451 1.00 86.69 218 GLN A N 1
ATOM 1795 C CA . GLN A 1 218 ? -9.710 -24.787 15.060 1.00 86.69 218 GLN A CA 1
ATOM 1796 C C . GLN A 1 218 ? -8.968 -25.798 14.178 1.00 86.69 218 GLN A C 1
ATOM 1798 O O . GLN A 1 218 ? -9.364 -26.016 13.042 1.00 86.69 218 GLN A O 1
ATOM 1803 N N . GLN A 1 219 ? -7.895 -26.415 14.682 1.00 91.19 219 GLN A N 1
ATOM 1804 C CA . GLN A 1 219 ? -7.175 -27.462 13.950 1.00 91.19 219 GLN A CA 1
ATOM 1805 C C . GLN A 1 219 ? -8.077 -28.662 13.654 1.00 91.19 219 GLN A C 1
ATOM 1807 O O . GLN A 1 219 ? -8.036 -29.177 12.544 1.00 91.19 219 GLN A O 1
ATOM 1812 N N . TRP A 1 220 ? -8.908 -29.061 14.619 1.00 87.62 220 TRP A N 1
ATOM 1813 C CA . TRP A 1 220 ? -9.896 -30.118 14.426 1.00 87.62 220 TRP A CA 1
ATOM 1814 C C . TRP A 1 220 ? -10.935 -29.744 13.363 1.00 87.62 220 TRP A C 1
ATOM 1816 O O . TRP A 1 220 ? -11.134 -30.502 12.422 1.00 87.62 220 TRP A O 1
ATOM 1826 N N . THR A 1 221 ? -11.522 -28.546 13.445 1.00 85.62 221 THR A N 1
ATOM 1827 C CA . THR A 1 221 ? -12.484 -28.061 12.441 1.00 85.62 221 THR A CA 1
ATOM 1828 C C . THR A 1 221 ? -11.866 -27.978 11.046 1.00 85.62 221 THR A C 1
ATOM 1830 O O . THR A 1 221 ? -12.477 -28.412 10.079 1.00 85.62 221 THR A O 1
ATOM 1833 N N . ASN A 1 222 ? -10.636 -27.472 10.929 1.00 90.69 222 ASN A N 1
ATOM 1834 C CA . ASN A 1 222 ? -9.931 -27.430 9.648 1.00 90.69 222 ASN A CA 1
ATOM 1835 C C . ASN A 1 222 ? -9.707 -28.843 9.091 1.00 90.69 222 ASN A C 1
ATOM 1837 O O . ASN A 1 222 ? -9.834 -29.052 7.892 1.00 90.69 222 ASN A O 1
ATOM 1841 N N . HIS A 1 223 ? -9.375 -29.809 9.950 1.00 91.31 223 HIS A N 1
ATOM 1842 C CA . HIS A 1 223 ? -9.201 -31.197 9.535 1.00 91.31 223 HIS A CA 1
ATOM 1843 C C . HIS A 1 223 ? -10.519 -31.820 9.050 1.00 91.31 223 HIS A C 1
ATOM 1845 O O . HIS A 1 223 ? -10.539 -32.466 8.005 1.00 91.31 223 HIS A O 1
ATOM 1851 N N . GLN A 1 224 ? -11.630 -31.562 9.742 1.00 88.00 224 GLN A N 1
ATOM 1852 C CA . GLN A 1 224 ? -12.958 -31.980 9.282 1.00 88.00 224 GLN A CA 1
ATOM 1853 C C . GLN A 1 224 ? -13.288 -31.383 7.908 1.00 88.00 224 GLN A C 1
ATOM 1855 O O . GLN A 1 224 ? -13.628 -32.130 7.000 1.00 88.00 224 GLN A O 1
ATOM 1860 N N . GLN A 1 225 ? -13.053 -30.082 7.708 1.00 88.88 225 GLN A N 1
ATOM 1861 C CA . GLN A 1 225 ? -13.253 -29.429 6.407 1.00 88.88 225 GLN A CA 1
ATOM 1862 C C . GLN A 1 225 ? -12.395 -30.044 5.294 1.00 88.88 225 GLN A C 1
ATOM 1864 O O . GLN A 1 225 ? -12.857 -30.184 4.165 1.00 88.88 225 GLN A O 1
ATOM 1869 N N . THR A 1 226 ? -11.149 -30.438 5.591 1.00 92.62 226 THR A N 1
ATOM 1870 C CA . THR A 1 226 ? -10.319 -31.138 4.596 1.00 92.62 226 THR A CA 1
ATOM 1871 C C . THR A 1 226 ? -10.902 -32.499 4.225 1.00 92.62 226 THR A C 1
ATOM 1873 O O . THR A 1 226 ? -10.920 -32.840 3.046 1.00 92.62 226 THR A O 1
ATOM 1876 N N . ILE A 1 227 ? -11.428 -33.252 5.195 1.00 89.25 227 ILE A N 1
ATOM 1877 C CA . ILE A 1 227 ? -12.068 -34.547 4.935 1.00 89.25 227 ILE A CA 1
ATOM 1878 C C . ILE A 1 227 ? -13.340 -34.354 4.104 1.00 89.25 227 ILE A C 1
ATOM 1880 O O . ILE A 1 227 ? -13.514 -35.054 3.113 1.00 89.25 227 ILE A O 1
ATOM 1884 N N . GLU A 1 228 ? -14.183 -33.381 4.452 1.00 86.75 228 GLU A N 1
ATOM 1885 C CA . GLU A 1 228 ? -15.386 -33.035 3.682 1.00 86.75 228 GLU A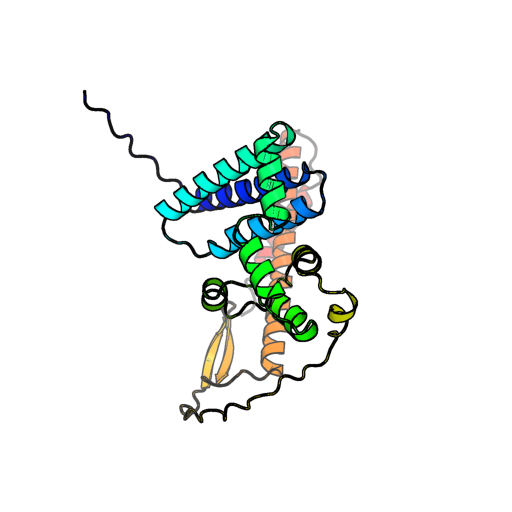 CA 1
ATOM 1886 C C . GLU A 1 228 ? -15.037 -32.693 2.229 1.00 86.75 228 GLU A C 1
ATOM 1888 O O . GLU A 1 228 ? -15.615 -33.265 1.312 1.00 86.75 228 GLU A O 1
ATOM 1893 N N . SER A 1 229 ? -14.013 -31.862 2.004 1.00 91.00 229 SER A N 1
ATOM 1894 C CA . SER A 1 229 ? -13.584 -31.515 0.643 1.00 91.00 229 SER A CA 1
ATOM 1895 C C . SER A 1 229 ? -13.092 -32.718 -0.173 1.00 91.00 229 SER A C 1
ATOM 1897 O O . SER A 1 229 ? -13.310 -32.773 -1.380 1.00 91.00 229 SER A O 1
ATOM 1899 N N . LEU A 1 230 ? -12.446 -33.698 0.472 1.00 90.25 230 LEU A N 1
ATOM 1900 C CA . LEU A 1 230 ? -12.011 -34.929 -0.193 1.00 90.25 230 LEU A CA 1
ATOM 1901 C C . LEU A 1 230 ? -13.198 -35.835 -0.522 1.00 90.25 230 LEU A C 1
ATOM 1903 O O . LEU A 1 230 ? -13.230 -36.424 -1.599 1.00 90.25 230 LEU A O 1
ATOM 1907 N N . LEU A 1 231 ? -14.181 -35.927 0.376 1.00 88.19 231 LEU A N 1
ATOM 1908 C CA . LEU A 1 231 ? -15.417 -36.663 0.117 1.00 88.19 231 LEU A CA 1
ATOM 1909 C C . LEU A 1 231 ? -16.198 -36.051 -1.050 1.00 88.19 231 LEU A C 1
ATOM 1911 O O . LEU A 1 231 ? -16.683 -36.797 -1.899 1.00 88.19 231 LEU A O 1
ATOM 1915 N N . ASP A 1 232 ? -16.249 -34.720 -1.142 1.00 89.00 232 ASP A N 1
ATOM 1916 C CA . ASP A 1 232 ? -16.860 -34.030 -2.278 1.00 89.00 232 ASP A CA 1
ATOM 1917 C C . ASP A 1 232 ? -16.153 -34.411 -3.583 1.00 89.00 232 ASP A C 1
ATOM 1919 O O . ASP A 1 232 ? -16.818 -34.769 -4.553 1.00 89.00 232 ASP A O 1
ATOM 1923 N N . ILE A 1 233 ? -14.818 -34.408 -3.628 1.00 91.75 233 ILE A N 1
ATOM 1924 C CA . ILE A 1 233 ? -14.062 -34.814 -4.827 1.00 91.75 233 ILE A CA 1
ATOM 1925 C C . ILE A 1 233 ? -14.381 -36.263 -5.213 1.00 91.75 233 ILE A C 1
ATOM 1927 O O . ILE A 1 233 ? -14.737 -36.515 -6.362 1.00 91.75 233 ILE A O 1
ATOM 1931 N N . ILE A 1 234 ? -14.338 -37.191 -4.252 1.00 89.44 234 ILE A N 1
ATOM 1932 C CA . ILE A 1 234 ? -14.661 -38.607 -4.491 1.00 89.44 234 ILE A CA 1
ATOM 1933 C C . ILE A 1 234 ? -16.086 -38.748 -5.038 1.00 89.44 234 ILE A C 1
ATOM 1935 O O . ILE A 1 234 ? -16.316 -39.545 -5.944 1.00 89.44 234 ILE A O 1
ATOM 1939 N N . SER A 1 235 ? -17.041 -37.962 -4.534 1.00 88.00 235 SER A N 1
ATOM 1940 C CA . SER A 1 235 ? -18.422 -37.996 -5.027 1.00 88.00 235 SER A CA 1
ATOM 1941 C C . SER A 1 235 ? -18.534 -37.541 -6.488 1.00 88.00 235 SER A C 1
ATOM 1943 O O . SER A 1 235 ? -19.233 -38.178 -7.276 1.00 88.00 235 SER A O 1
ATOM 1945 N N . HIS A 1 236 ? -17.794 -36.500 -6.885 1.00 92.31 236 HIS A N 1
ATOM 1946 C CA . HIS A 1 236 ? -17.758 -36.036 -8.273 1.00 92.31 236 HIS A CA 1
ATOM 1947 C C . HIS A 1 236 ? -17.063 -37.048 -9.192 1.00 92.31 236 HIS A C 1
ATOM 1949 O O . HIS A 1 236 ? -17.538 -37.286 -10.301 1.00 92.31 236 HIS A O 1
ATOM 1955 N N . GLU A 1 237 ? -15.976 -37.676 -8.738 1.00 92.00 237 GLU A N 1
ATOM 1956 C CA . GLU A 1 237 ? -15.300 -38.735 -9.496 1.00 92.00 237 GLU A CA 1
ATOM 1957 C C . GLU A 1 237 ? -16.204 -39.956 -9.688 1.00 92.00 237 GLU A C 1
ATOM 1959 O O . GLU A 1 237 ? -16.264 -40.502 -10.787 1.00 92.00 237 GLU A O 1
ATOM 1964 N N . GLN A 1 238 ? -16.955 -40.362 -8.659 1.00 89.19 238 GLN A N 1
ATOM 1965 C CA . GLN A 1 238 ? -17.918 -41.458 -8.777 1.00 89.19 238 GLN A CA 1
ATOM 1966 C C . GLN A 1 238 ? -18.980 -41.165 -9.840 1.00 89.19 238 GLN A C 1
ATOM 1968 O O . GLN A 1 238 ? -19.211 -42.009 -10.703 1.00 89.19 238 GLN A O 1
ATOM 1973 N N . LEU A 1 239 ? -19.562 -39.961 -9.823 1.00 88.69 239 LEU A N 1
ATOM 1974 C CA . LEU A 1 239 ? -20.512 -39.529 -10.852 1.00 88.69 239 LEU A CA 1
ATOM 1975 C C . LEU A 1 239 ? -19.878 -39.557 -12.246 1.00 88.69 239 LEU A C 1
ATOM 1977 O O . LEU A 1 239 ? -20.507 -40.009 -13.199 1.00 88.69 239 LEU A O 1
ATOM 1981 N N . PHE A 1 240 ? -18.625 -39.120 -12.370 1.00 93.44 240 PHE A N 1
ATOM 1982 C CA . PHE A 1 240 ? -17.898 -39.165 -13.633 1.00 93.44 240 PHE A CA 1
ATOM 1983 C C . PHE A 1 240 ? -17.716 -40.603 -14.152 1.00 93.44 240 PHE A C 1
ATOM 1985 O O . PHE A 1 240 ? -18.053 -40.878 -15.304 1.00 93.44 240 PHE A O 1
ATOM 1992 N N . TYR A 1 241 ? -17.271 -41.549 -13.320 1.00 91.88 241 TYR A N 1
ATOM 1993 C CA . TYR A 1 241 ? -17.155 -42.957 -13.732 1.00 91.88 241 TYR A CA 1
ATOM 1994 C C . TYR A 1 241 ? -18.499 -43.578 -14.111 1.00 91.88 241 TYR A C 1
ATOM 1996 O O . TYR A 1 241 ? -18.577 -44.302 -15.107 1.00 91.88 241 TYR A O 1
ATOM 2004 N N . ASP A 1 242 ? -19.553 -43.250 -13.364 1.00 88.56 242 ASP A N 1
ATOM 2005 C CA . ASP A 1 242 ? -20.905 -43.716 -13.654 1.00 88.56 242 ASP A CA 1
ATOM 2006 C C . ASP A 1 242 ? -21.383 -43.179 -15.022 1.00 88.56 242 ASP A C 1
ATOM 2008 O O . ASP A 1 242 ? -21.979 -43.931 -15.792 1.00 88.56 242 ASP A O 1
ATOM 2012 N N . THR A 1 243 ? -21.045 -41.931 -15.391 1.00 93.44 243 THR A N 1
ATOM 2013 C CA . THR A 1 243 ? -21.355 -41.386 -16.733 1.00 93.44 243 THR A CA 1
ATOM 2014 C C . THR A 1 243 ? -20.591 -42.061 -17.874 1.00 93.44 243 THR A C 1
ATOM 2016 O O . THR A 1 243 ? -21.097 -42.112 -18.993 1.00 93.44 243 THR A O 1
ATOM 2019 N N . LEU A 1 244 ? -19.400 -42.602 -17.609 1.00 93.00 244 LEU A N 1
ATOM 2020 C CA . LEU A 1 244 ? -18.596 -43.323 -18.600 1.00 93.00 244 LEU A CA 1
ATOM 2021 C C . LEU A 1 244 ? -18.965 -44.811 -18.722 1.00 93.00 244 LEU A C 1
ATOM 2023 O O . LEU A 1 244 ? -18.462 -45.485 -19.619 1.00 93.00 244 LEU A O 1
ATOM 2027 N N . GLY A 1 245 ? -19.803 -45.342 -17.825 1.00 90.88 245 GLY A N 1
ATOM 2028 C CA . GLY A 1 245 ? -20.153 -46.766 -17.787 1.00 90.88 245 GLY A CA 1
ATOM 2029 C C . GLY A 1 245 ? -18.992 -47.687 -17.386 1.00 90.88 245 GLY A C 1
ATOM 2030 O O . GLY A 1 245 ? -19.033 -48.885 -17.661 1.00 90.88 245 GLY A O 1
ATOM 2031 N N . VAL A 1 246 ? -17.948 -47.145 -16.750 1.00 91.56 246 VAL A N 1
ATOM 2032 C CA . VAL A 1 246 ? -16.778 -47.911 -16.294 1.00 91.56 246 VAL A CA 1
ATOM 2033 C C . VAL A 1 246 ? -17.018 -48.421 -14.871 1.00 91.56 246 VAL A C 1
ATOM 2035 O O . VAL A 1 246 ? -17.610 -47.732 -14.041 1.00 91.56 246 VAL A O 1
ATOM 2038 N N . ASN A 1 247 ? -16.540 -49.632 -14.561 1.00 82.50 247 ASN A N 1
ATOM 2039 C CA . ASN A 1 247 ? -16.662 -50.209 -13.222 1.00 82.50 247 ASN A CA 1
ATOM 2040 C C . ASN A 1 247 ? -15.991 -49.319 -12.165 1.00 82.50 247 ASN A C 1
ATOM 2042 O O . ASN A 1 247 ? -14.776 -49.134 -12.132 1.00 82.50 247 ASN A O 1
ATOM 2046 N N . ASN A 1 248 ? -16.819 -48.780 -11.277 1.00 80.44 248 ASN A N 1
ATOM 2047 C CA . ASN A 1 248 ? -16.423 -47.804 -10.279 1.00 80.44 248 ASN A CA 1
ATOM 2048 C C . ASN A 1 248 ? -15.876 -48.494 -9.016 1.00 80.44 248 ASN A C 1
ATOM 2050 O O . ASN A 1 248 ? -16.630 -48.880 -8.117 1.00 80.44 248 ASN A O 1
ATOM 2054 N N . HIS A 1 249 ? -14.551 -48.629 -8.936 1.00 79.12 249 HIS A N 1
ATOM 2055 C CA . HIS A 1 249 ? -13.854 -49.183 -7.768 1.00 79.12 249 HIS A CA 1
ATOM 2056 C C . HIS A 1 249 ? -13.953 -48.298 -6.510 1.00 79.12 249 HIS A C 1
ATOM 2058 O O . HIS A 1 249 ? -13.637 -48.751 -5.413 1.00 79.12 249 HIS A O 1
ATOM 2064 N N . LEU A 1 250 ? -14.422 -47.049 -6.625 1.00 78.38 250 LEU A N 1
ATOM 2065 C CA . LEU A 1 250 ? -14.514 -46.115 -5.497 1.00 78.38 250 LEU A CA 1
ATOM 2066 C C . LEU A 1 250 ? -15.782 -46.307 -4.650 1.00 78.38 250 LEU A C 1
ATOM 2068 O O . LEU A 1 250 ? -15.930 -45.636 -3.625 1.00 78.38 250 LEU A O 1
ATOM 2072 N N . LYS A 1 251 ? -16.699 -47.206 -5.037 1.00 77.31 251 LYS A N 1
ATOM 2073 C CA . LYS A 1 251 ? -17.984 -47.426 -4.344 1.00 77.31 251 LYS A CA 1
ATOM 2074 C C . LYS A 1 251 ? -17.837 -47.815 -2.870 1.00 77.31 251 LYS A C 1
ATOM 2076 O O . LYS A 1 251 ? -18.729 -47.519 -2.081 1.00 77.31 251 LYS A O 1
ATOM 2081 N N . ASP A 1 252 ? -16.724 -48.421 -2.467 1.00 78.94 252 ASP A N 1
ATOM 2082 C CA . ASP A 1 252 ? -16.522 -48.818 -1.069 1.00 78.94 252 ASP A CA 1
ATOM 2083 C C . ASP A 1 252 ? -16.147 -47.653 -0.144 1.00 78.94 252 ASP A C 1
ATOM 2085 O O . ASP A 1 252 ? -16.435 -47.700 1.054 1.00 78.94 252 ASP A O 1
ATOM 2089 N N . TYR A 1 253 ? -15.609 -46.556 -0.684 1.00 75.44 253 TYR A N 1
ATOM 2090 C CA . TYR A 1 253 ? -15.254 -45.377 0.110 1.00 75.44 253 TYR A CA 1
ATOM 2091 C C . TYR A 1 253 ? -16.474 -44.540 0.520 1.00 75.44 253 TYR A C 1
ATOM 2093 O O . TYR A 1 253 ? -16.440 -43.875 1.558 1.00 75.44 253 TYR A O 1
ATOM 2101 N N . SER A 1 254 ? -17.588 -44.615 -0.219 1.00 68.50 254 SER A N 1
ATOM 2102 C CA . SER A 1 254 ? -18.816 -43.882 0.130 1.00 68.50 254 SER A CA 1
ATOM 2103 C C . SER A 1 254 ? -19.462 -44.411 1.417 1.00 68.50 254 SER A C 1
ATOM 2105 O O . SER A 1 254 ? -20.020 -43.628 2.192 1.00 68.50 254 SER A O 1
ATOM 2107 N N . LYS A 1 255 ? -19.310 -45.710 1.721 1.00 73.56 255 LYS A N 1
ATOM 2108 C CA . LYS A 1 255 ? -19.848 -46.343 2.940 1.00 73.56 255 LYS A CA 1
ATOM 2109 C C . LYS A 1 255 ? -19.268 -45.728 4.219 1.00 73.56 255 LYS A C 1
ATOM 2111 O O . LYS A 1 255 ? -20.000 -45.569 5.198 1.00 73.56 255 LYS A O 1
ATOM 2116 N N . PHE A 1 256 ? -18.000 -45.311 4.202 1.00 68.81 256 PHE A N 1
ATOM 2117 C CA . PHE A 1 256 ? -17.329 -44.720 5.367 1.00 68.81 256 PHE A CA 1
ATOM 2118 C C . PHE A 1 256 ? -17.901 -43.358 5.775 1.00 68.81 256 PHE A C 1
ATOM 2120 O O . PHE A 1 256 ? -17.940 -43.053 6.969 1.00 68.81 256 PHE A O 1
ATOM 2127 N N . SER A 1 257 ? -18.417 -42.572 4.822 1.00 66.31 257 SER A N 1
ATOM 2128 C CA . SER A 1 257 ? -19.041 -41.277 5.125 1.00 66.31 257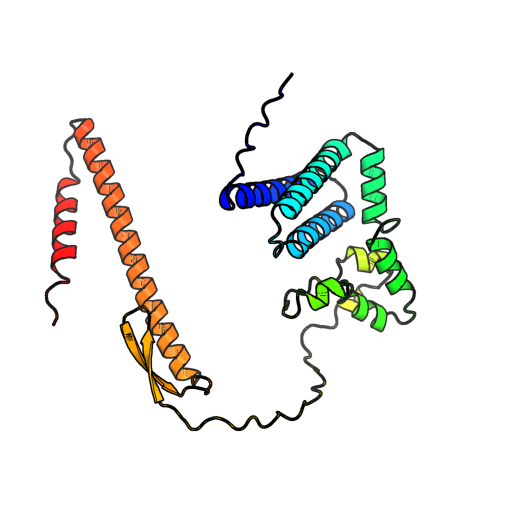 SER A CA 1
ATOM 2129 C C . SER A 1 257 ? -20.233 -41.439 6.080 1.00 66.31 257 SER A C 1
ATOM 2131 O O . SER A 1 257 ? -20.328 -40.747 7.089 1.00 66.31 257 SER A O 1
ATOM 2133 N N . SER A 1 258 ? -21.085 -42.441 5.846 1.00 63.44 258 SER A N 1
ATOM 2134 C CA . SER A 1 258 ? -22.301 -42.680 6.635 1.00 63.44 258 SER A CA 1
ATOM 2135 C C . SER A 1 258 ? -22.040 -43.089 8.094 1.00 63.44 258 SER A C 1
ATOM 2137 O O . SER A 1 258 ? -22.875 -42.850 8.971 1.00 63.44 258 SER A O 1
ATOM 2139 N N . ILE A 1 259 ? -20.875 -43.684 8.368 1.00 67.12 259 ILE A N 1
ATOM 2140 C CA . ILE A 1 259 ? -20.466 -44.142 9.702 1.00 67.12 259 ILE A CA 1
ATOM 2141 C C . ILE A 1 259 ? -19.894 -42.975 10.513 1.00 67.12 259 ILE A C 1
ATOM 2143 O O . ILE A 1 259 ? -20.189 -42.857 11.705 1.00 67.12 259 ILE A O 1
ATOM 2147 N N . LEU A 1 260 ? -19.142 -42.075 9.866 1.00 62.88 260 LEU A N 1
ATOM 2148 C CA . LEU A 1 260 ? -18.505 -40.932 10.524 1.00 62.88 260 LEU A CA 1
ATOM 2149 C C . LEU A 1 260 ? -19.538 -39.974 11.151 1.00 62.88 260 LEU A C 1
ATOM 2151 O O . LEU A 1 260 ? -19.342 -39.505 12.269 1.00 62.88 260 LEU A O 1
ATOM 2155 N N . TRP A 1 261 ? -20.675 -39.757 10.482 1.00 56.38 261 TRP A N 1
ATOM 2156 C CA . TRP A 1 261 ? -21.729 -38.840 10.946 1.00 56.38 261 TRP A CA 1
ATOM 2157 C C . TRP A 1 261 ? -22.660 -39.433 12.018 1.00 56.38 261 TRP A C 1
ATOM 2159 O O . TRP A 1 261 ? -23.266 -38.690 12.789 1.00 56.38 261 TRP A O 1
ATOM 2169 N N . LYS A 1 262 ? -22.766 -40.765 12.132 1.00 56.84 262 LYS A N 1
ATOM 2170 C CA . LYS A 1 262 ? -23.620 -41.415 13.150 1.00 56.84 262 LYS A CA 1
ATOM 2171 C C . LYS A 1 262 ? -22.956 -41.530 14.530 1.00 56.84 262 LYS A C 1
ATOM 2173 O O . LYS A 1 262 ? -23.652 -41.751 15.521 1.00 56.84 262 LYS A O 1
ATOM 2178 N N . GLY A 1 263 ? -21.635 -41.359 14.619 1.00 54.56 263 GLY A N 1
ATOM 2179 C CA . GLY A 1 263 ? -20.874 -41.484 15.868 1.00 54.56 263 GLY A CA 1
ATOM 2180 C C . GLY A 1 263 ? -21.019 -40.312 16.850 1.00 54.56 263 GLY A C 1
ATOM 2181 O O . GLY A 1 263 ? -20.771 -40.487 18.043 1.00 54.56 263 GLY A O 1
ATOM 2182 N N . GLU A 1 264 ? -21.451 -39.131 16.396 1.00 51.31 264 GLU A N 1
ATOM 2183 C CA . GLU A 1 264 ? -21.483 -37.918 17.234 1.00 51.31 264 GLU A CA 1
ATOM 2184 C C . GLU A 1 264 ? -22.761 -37.769 18.090 1.00 51.31 264 GLU A C 1
ATOM 2186 O O . GLU A 1 264 ? -22.816 -36.922 18.977 1.00 51.31 264 GLU A O 1
ATOM 2191 N N . GLY A 1 265 ? -23.769 -38.636 17.914 1.00 47.28 265 GLY A N 1
ATOM 2192 C CA . GLY A 1 265 ? -25.049 -38.562 18.640 1.00 47.28 265 GLY A CA 1
ATOM 2193 C C . GLY A 1 265 ? -25.117 -39.284 19.997 1.00 47.28 265 GLY A C 1
ATOM 2194 O O . GLY A 1 265 ? -26.147 -39.217 20.667 1.00 47.28 265 GLY A O 1
ATOM 2195 N N . LYS A 1 266 ? -24.064 -40.000 20.423 1.00 46.53 266 LYS A N 1
ATOM 2196 C CA . LYS A 1 266 ? -24.082 -40.841 21.641 1.00 46.53 266 LYS A CA 1
ATOM 2197 C C . LYS A 1 266 ? -22.961 -40.515 22.632 1.00 46.53 266 LYS A C 1
ATOM 2199 O O . LYS A 1 266 ? -22.234 -41.408 23.054 1.00 46.53 266 LYS A O 1
ATOM 2204 N N . LYS A 1 267 ? -22.823 -39.257 23.050 1.00 47.81 267 LYS A N 1
ATOM 2205 C CA . LYS A 1 267 ? -22.182 -38.927 24.338 1.00 47.81 267 LYS A CA 1
ATOM 2206 C C . LYS A 1 267 ? -22.971 -37.805 25.015 1.00 47.81 267 LYS A C 1
ATOM 2208 O O . LYS A 1 267 ? -22.822 -36.643 24.649 1.00 47.81 267 LYS A O 1
ATOM 2213 N N . LYS A 1 268 ? -23.858 -38.200 25.937 1.00 40.16 268 LYS A N 1
ATOM 2214 C CA . LYS A 1 268 ? -24.412 -37.334 26.987 1.00 40.16 268 LYS A CA 1
ATOM 2215 C C . LYS A 1 268 ? -23.377 -37.172 28.093 1.00 40.16 268 LYS A C 1
ATOM 2217 O O . LYS A 1 268 ? -22.662 -38.167 28.346 1.00 40.16 268 LYS A O 1
#

Sequence (268 aa):
LNQGYTLNYFPSLQKIKKKTLDLYKSLLKSTRSLKDVNQHHFLINTIRERFRFHKHESSRPRILGLLREGNEALRILEEAPHNSIYMERINALAEAKAGPLKNSVEKLRRIPNLKIRALAIKDIRSRTLKRRNHDSKNHIPGSDIVRKLARIPDSLTTTTTTTTHQEKNQKKPKMIKRKPYQIVKTITAQGFTFKRLRGWRQPVKTAMMIKKRIKKSQQWTNHQQTIESLLDIISHEQLFYDTLGVNNHLKDYSKFSSILWKGEGKKK